Protein AF-A0A352RWQ7-F1 (afdb_monomer_lite)

Foldseek 3Di:
DDDDPPPDPDDDDFDFPDDDDPPDPDTHGPDPDDDDDPDDPDDDDPPPDDPDDFFFAWDWDPFKDKDKDQAKDFQVRKDADPFAFFAFFKWKDDPNWIWTGDLQFIATPVGTQFGADRQRRITHGPGDMGRGMIIMITIHTHTDGDGDDDDDDDDDPVNDDPDDDDDDPPDDAFFGDKDWDDDPNDIWIFTGSRNQKTDTPDCVSDIDGD

Structure (mmCIF, N/CA/C/O backbone):
data_AF-A0A352RWQ7-F1
#
_entry.id   AF-A0A352RWQ7-F1
#
loop_
_atom_site.group_PDB
_atom_site.id
_atom_site.type_symbol
_atom_site.label_atom_id
_atom_site.label_alt_id
_atom_site.label_comp_id
_atom_site.label_asym_id
_atom_site.label_entity_id
_atom_site.label_seq_id
_atom_site.pdbx_PDB_ins_code
_atom_site.Cartn_x
_atom_site.Cartn_y
_atom_site.Cartn_z
_atom_site.occupancy
_atom_site.B_iso_or_equiv
_atom_site.auth_seq_id
_atom_site.auth_comp_id
_atom_site.auth_asym_id
_atom_site.auth_atom_id
_atom_site.pdbx_PDB_model_num
ATOM 1 N N . ASP A 1 1 ? -21.408 -32.828 24.862 1.00 42.81 1 ASP A N 1
ATOM 2 C CA . ASP A 1 1 ? -22.701 -32.981 24.186 1.00 42.81 1 ASP A CA 1
ATOM 3 C C . ASP A 1 1 ? -23.753 -32.313 25.052 1.00 42.81 1 ASP A C 1
ATOM 5 O O . ASP A 1 1 ? -24.077 -32.818 26.119 1.00 42.81 1 ASP A O 1
ATOM 9 N N . THR A 1 2 ? -24.150 -31.103 24.678 1.00 38.50 2 THR A N 1
ATOM 10 C CA . THR A 1 2 ? -25.241 -30.364 25.320 1.00 38.50 2 THR A CA 1
ATOM 11 C C . THR A 1 2 ? -26.038 -29.753 24.188 1.00 38.50 2 THR A C 1
ATOM 13 O O . THR A 1 2 ? -25.662 -28.726 23.624 1.00 38.50 2 THR A O 1
ATOM 16 N N . VAL A 1 3 ? -27.086 -30.466 23.797 1.00 45.91 3 VAL A N 1
ATOM 17 C CA . VAL A 1 3 ? -28.011 -30.052 22.750 1.00 45.91 3 VAL A CA 1
ATOM 18 C C . VAL A 1 3 ? -28.680 -28.750 23.194 1.00 45.91 3 VAL A C 1
ATOM 20 O O . VAL A 1 3 ? -29.274 -28.682 24.271 1.00 45.91 3 VAL A O 1
ATOM 23 N N . VAL A 1 4 ? -28.556 -27.709 22.372 1.00 50.19 4 VAL A N 1
ATOM 24 C CA . VAL A 1 4 ? -29.305 -26.458 22.512 1.00 50.19 4 VAL A CA 1
ATOM 25 C C . VAL A 1 4 ? -30.785 -26.780 22.313 1.00 50.19 4 VAL A C 1
ATOM 27 O O . VAL A 1 4 ? -31.190 -27.192 21.229 1.00 50.19 4 VAL A O 1
ATOM 30 N N . ALA A 1 5 ? -31.595 -26.605 23.355 1.00 43.66 5 ALA A N 1
ATOM 31 C CA . ALA A 1 5 ? -33.048 -26.679 23.252 1.00 43.66 5 ALA A CA 1
ATOM 32 C C . ALA A 1 5 ? -33.615 -25.296 22.893 1.00 43.66 5 ALA A C 1
ATOM 34 O O . ALA A 1 5 ? -34.292 -24.665 23.700 1.00 43.66 5 ALA A O 1
ATOM 35 N N . ASP A 1 6 ? -33.332 -24.815 21.683 1.00 53.94 6 ASP A N 1
ATOM 36 C CA . ASP A 1 6 ? -34.060 -23.684 21.098 1.00 53.94 6 ASP A CA 1
ATOM 37 C C . ASP A 1 6 ? -35.349 -24.211 20.446 1.00 53.94 6 ASP A C 1
ATOM 39 O O . ASP A 1 6 ? -35.408 -24.410 19.237 1.00 53.94 6 ASP A O 1
ATOM 43 N N . ALA A 1 7 ? -36.333 -24.583 21.278 1.00 47.34 7 ALA A N 1
ATOM 44 C CA . ALA A 1 7 ? -37.712 -24.899 20.860 1.00 47.34 7 ALA A CA 1
ATOM 45 C C . ALA A 1 7 ? -38.697 -25.075 22.044 1.00 47.34 7 ALA A C 1
ATOM 47 O O . ALA A 1 7 ? -39.670 -25.826 21.949 1.00 47.34 7 ALA A O 1
ATOM 48 N N . GLY A 1 8 ? -38.470 -24.437 23.196 1.00 54.00 8 GLY A N 1
ATOM 49 C CA . GLY A 1 8 ? -39.414 -24.509 24.315 1.00 54.00 8 GLY A CA 1
ATOM 50 C C . GLY A 1 8 ? -40.550 -23.501 24.153 1.00 54.00 8 GLY A C 1
ATOM 51 O O . GLY A 1 8 ? -40.322 -22.302 24.266 1.00 54.00 8 GLY A O 1
ATOM 52 N N . THR A 1 9 ? -41.790 -23.947 23.936 1.00 54.97 9 THR A N 1
ATOM 53 C CA . THR A 1 9 ? -42.949 -23.060 24.147 1.00 54.97 9 THR A CA 1
ATOM 54 C C . THR A 1 9 ? -43.112 -22.868 25.655 1.00 54.97 9 THR A C 1
ATOM 56 O O . THR A 1 9 ? -43.544 -23.783 26.355 1.00 54.97 9 THR A O 1
ATOM 59 N N . TYR A 1 10 ? -42.716 -21.708 26.179 1.00 56.09 10 TYR A N 1
ATOM 60 C CA . TYR A 1 10 ? -42.825 -21.410 27.607 1.00 56.09 10 TYR A CA 1
ATOM 61 C C . TYR A 1 10 ? -44.271 -21.054 27.955 1.00 56.09 10 TYR A C 1
ATOM 63 O O . TYR A 1 10 ? -44.774 -19.998 27.575 1.00 56.09 10 TYR A O 1
ATOM 71 N N . VAL A 1 11 ? -44.940 -21.940 28.690 1.00 63.19 11 VAL A N 1
ATOM 72 C CA . VAL A 1 11 ? -46.259 -21.677 29.272 1.00 63.19 11 VAL A CA 1
ATOM 73 C C . VAL A 1 11 ? -46.095 -21.327 30.749 1.00 63.19 11 VAL A C 1
ATOM 75 O O . VAL A 1 11 ? -45.402 -22.021 31.490 1.00 63.19 11 VAL A O 1
ATOM 78 N N . GLY A 1 12 ? -46.704 -20.223 31.176 1.00 67.81 12 GLY A N 1
ATOM 79 C CA . GLY A 1 12 ? -46.719 -19.777 32.567 1.00 67.81 12 GLY A CA 1
ATOM 80 C C . GLY A 1 12 ? -48.146 -19.707 33.093 1.00 67.81 12 GLY A C 1
ATOM 81 O O . GLY A 1 12 ? -49.072 -19.402 32.344 1.00 67.81 12 GLY A O 1
ATOM 82 N N . VAL A 1 13 ? -48.327 -19.974 34.385 1.00 76.44 13 VAL A N 1
ATOM 83 C CA . VAL A 1 13 ? -49.598 -19.753 35.084 1.00 76.44 13 VAL A CA 1
ATOM 84 C C . VAL A 1 13 ? -49.485 -18.497 35.939 1.00 76.44 13 VAL A C 1
ATOM 86 O O . VAL A 1 13 ? -48.495 -18.303 36.640 1.00 76.44 13 VAL A O 1
ATOM 89 N N . VAL A 1 14 ? -50.496 -17.634 35.878 1.00 75.19 14 VAL A N 1
ATOM 90 C CA . VAL A 1 14 ? -50.576 -16.412 36.687 1.00 75.19 14 VAL A CA 1
ATOM 91 C C . VAL A 1 14 ? -51.918 -16.414 37.418 1.00 75.19 14 VAL A C 1
ATOM 93 O O . VAL A 1 14 ? -52.943 -16.662 36.779 1.00 75.19 14 VAL A O 1
ATOM 96 N N . PRO A 1 15 ? -51.950 -16.144 38.737 1.00 83.94 15 PRO A N 1
ATOM 97 C CA . PRO A 1 15 ? -53.202 -16.063 39.477 1.00 83.94 15 PRO A CA 1
ATOM 98 C C . PRO A 1 15 ? -54.076 -14.915 38.961 1.00 83.94 15 PRO A C 1
ATOM 100 O O . PRO A 1 15 ? -53.582 -13.871 38.525 1.00 83.94 15 PRO A O 1
ATOM 103 N N . LEU A 1 16 ? -55.393 -15.093 39.028 1.00 84.12 16 LEU A N 1
ATOM 104 C CA . LEU A 1 16 ? -56.340 -14.035 38.695 1.00 84.12 16 LEU A CA 1
ATOM 105 C C . LEU A 1 16 ? -56.421 -13.015 39.834 1.00 84.12 16 LEU A C 1
ATOM 107 O O . LEU A 1 16 ? -56.349 -13.367 41.008 1.00 84.12 16 LEU A O 1
ATOM 111 N N . THR A 1 17 ? -56.604 -11.743 39.482 1.00 82.75 17 THR A N 1
ATOM 112 C CA . THR A 1 17 ? -56.824 -10.668 40.471 1.00 82.75 17 THR A CA 1
ATOM 113 C C . THR A 1 17 ? -58.229 -10.682 41.067 1.00 82.75 17 THR A C 1
ATOM 115 O O . THR A 1 17 ? -58.461 -10.054 42.096 1.00 82.75 17 THR A O 1
ATOM 118 N N . GLN A 1 18 ? -59.166 -11.374 40.415 1.00 82.31 18 GLN A N 1
ATOM 119 C CA . GLN A 1 18 ? -60.558 -11.545 40.827 1.00 82.31 18 GLN A CA 1
ATOM 120 C C . GLN A 1 18 ? -61.031 -12.949 40.427 1.00 82.31 18 GLN A C 1
ATOM 122 O O . GLN A 1 18 ? -60.528 -13.511 39.452 1.00 82.31 18 GLN A O 1
ATOM 127 N N . ALA A 1 19 ? -61.981 -13.518 41.172 1.00 84.25 19 ALA A N 1
ATOM 128 C CA . ALA A 1 19 ? -62.567 -14.816 40.841 1.00 84.25 19 ALA A CA 1
ATOM 129 C C . ALA A 1 19 ? -63.344 -14.732 39.515 1.00 84.25 19 ALA A C 1
ATOM 131 O O . ALA A 1 19 ? -64.141 -13.815 39.336 1.00 84.25 19 ALA A O 1
ATOM 132 N N . ALA A 1 20 ? -63.105 -15.680 38.605 1.00 83.44 20 ALA A N 1
ATOM 133 C CA . ALA A 1 20 ? -63.821 -15.790 37.335 1.00 83.44 20 ALA A CA 1
ATOM 134 C C . ALA A 1 20 ? -64.923 -16.853 37.428 1.00 83.44 20 ALA A C 1
ATOM 136 O O . ALA A 1 20 ? -64.727 -17.898 38.053 1.00 83.44 20 ALA A O 1
ATOM 137 N N . ASN A 1 21 ? -66.060 -16.596 36.784 1.00 86.81 21 ASN A N 1
ATOM 138 C CA . ASN A 1 21 ? -67.214 -17.485 36.733 1.00 86.81 21 ASN A CA 1
ATOM 139 C C . ASN A 1 21 ? -67.429 -18.044 35.320 1.00 86.81 21 ASN A C 1
ATOM 141 O O . ASN A 1 21 ? -66.967 -17.500 34.315 1.00 86.81 21 ASN A O 1
ATOM 145 N N . VAL A 1 22 ? -68.167 -19.152 35.234 1.00 83.00 22 VAL A N 1
ATOM 146 C CA . VAL A 1 22 ? -68.552 -19.749 33.950 1.00 83.00 22 VAL A CA 1
ATOM 147 C C . VAL A 1 22 ? -69.474 -18.777 33.204 1.00 83.00 22 VAL A C 1
ATOM 149 O O . VAL A 1 22 ? -70.572 -18.492 33.672 1.00 83.00 22 VAL A O 1
ATOM 152 N N . GLY A 1 23 ? -69.025 -18.283 32.047 1.00 82.19 23 GLY A N 1
ATOM 153 C CA . GLY A 1 23 ? -69.741 -17.295 31.228 1.00 82.19 23 GLY A CA 1
ATOM 154 C C . GLY A 1 23 ? -69.038 -15.938 31.099 1.00 82.19 23 GLY A C 1
ATOM 155 O O . GLY A 1 23 ? -69.464 -15.121 30.285 1.00 82.19 23 GLY A O 1
ATOM 156 N N . ASP A 1 24 ? -67.951 -15.702 31.840 1.00 80.19 24 ASP A N 1
ATOM 157 C CA . ASP A 1 24 ? -67.175 -14.464 31.732 1.00 80.19 24 ASP A CA 1
ATOM 158 C C . ASP A 1 24 ? -66.372 -14.421 30.418 1.00 80.19 24 ASP A C 1
ATOM 160 O O . ASP A 1 24 ? -65.573 -15.309 30.122 1.00 80.19 24 ASP A O 1
ATOM 164 N N . PHE A 1 25 ? -66.547 -13.353 29.632 1.00 78.25 25 PHE A N 1
ATOM 165 C CA . PHE A 1 25 ? -65.841 -13.157 28.354 1.00 78.25 25 PHE A CA 1
ATOM 166 C C . PHE A 1 25 ? -64.468 -12.479 28.501 1.00 78.25 25 PHE A C 1
ATOM 168 O O . PHE A 1 25 ? -63.734 -12.340 27.524 1.00 78.25 25 PHE A O 1
ATOM 175 N N . THR A 1 26 ? -64.107 -12.050 29.713 1.00 70.94 26 THR A N 1
ATOM 176 C CA . THR A 1 26 ? -62.843 -11.364 30.011 1.00 70.94 26 THR A CA 1
ATOM 177 C C . THR A 1 26 ? -62.348 -11.733 31.406 1.00 70.94 26 THR A C 1
ATOM 179 O O . THR A 1 26 ? -63.115 -11.657 32.361 1.00 70.94 26 THR A O 1
ATOM 182 N N . ILE A 1 27 ? -61.058 -12.055 31.543 1.00 79.44 27 ILE A N 1
ATOM 183 C CA . ILE A 1 27 ? -60.392 -12.353 32.824 1.00 79.44 27 ILE A CA 1
ATOM 184 C C . ILE A 1 27 ? -59.163 -11.454 33.010 1.00 79.44 27 ILE A C 1
ATOM 186 O O . ILE A 1 27 ? -58.532 -11.049 32.034 1.00 79.44 27 ILE A O 1
ATOM 190 N N . LYS A 1 28 ? -58.803 -11.139 34.262 1.00 75.94 28 LYS A N 1
ATOM 191 C CA . LYS A 1 28 ? -57.678 -10.245 34.590 1.00 75.94 28 LYS A CA 1
ATOM 192 C C . LYS A 1 28 ? -56.630 -10.955 35.450 1.00 75.94 28 LYS A C 1
ATOM 194 O O . LYS A 1 28 ? -56.809 -11.101 36.662 1.00 75.94 28 LYS A O 1
ATOM 199 N N . GLY A 1 29 ? -55.533 -11.375 34.821 1.00 79.38 29 GLY A N 1
ATOM 200 C CA . GLY A 1 29 ? -54.354 -11.922 35.503 1.00 79.38 29 GLY A CA 1
ATOM 201 C C . GLY A 1 29 ? -53.618 -10.875 36.350 1.00 79.38 29 GLY A C 1
ATOM 202 O O . GLY A 1 29 ? -53.697 -9.680 36.071 1.00 79.38 29 GLY A O 1
ATOM 203 N N . ALA A 1 30 ? -52.913 -11.322 37.391 1.00 78.88 30 ALA A N 1
ATOM 204 C CA . ALA A 1 30 ? -52.162 -10.463 38.314 1.00 78.88 30 ALA A CA 1
ATOM 205 C C . ALA A 1 30 ? -50.983 -9.718 37.673 1.00 78.88 30 ALA A C 1
ATOM 207 O O . ALA A 1 30 ? -50.664 -8.610 38.095 1.00 78.88 30 ALA A O 1
ATOM 208 N N . SER A 1 31 ? -50.350 -10.296 36.653 1.00 75.69 31 SER A N 1
ATOM 209 C CA . SER A 1 31 ? -49.246 -9.685 35.909 1.00 75.69 31 SER A CA 1
ATOM 210 C C . SER A 1 31 ? -49.050 -10.401 34.571 1.00 75.69 31 SER A C 1
ATOM 212 O O . SER A 1 31 ? -49.306 -11.597 34.469 1.00 75.69 31 SER A O 1
ATOM 214 N N . ILE A 1 32 ? -48.565 -9.690 33.553 1.00 68.94 32 ILE A N 1
ATOM 215 C CA . ILE A 1 32 ? -48.085 -10.298 32.296 1.00 68.94 32 ILE A CA 1
ATOM 216 C C . ILE A 1 32 ? -46.572 -10.558 32.316 1.00 68.94 32 ILE A C 1
ATOM 218 O O . ILE A 1 32 ? -46.026 -11.147 31.388 1.00 68.94 32 ILE A O 1
ATOM 222 N N . TYR A 1 33 ? -45.887 -10.100 33.365 1.00 61.56 33 TYR A N 1
ATOM 223 C CA . TYR A 1 33 ? -44.447 -10.227 33.519 1.00 61.56 33 TYR A CA 1
ATOM 224 C C . TYR A 1 33 ? -44.128 -11.459 34.358 1.00 61.56 33 TYR A C 1
ATOM 226 O O . TYR A 1 33 ? -44.520 -11.545 35.522 1.00 61.56 33 TYR A O 1
ATOM 234 N N . THR A 1 34 ? -43.392 -12.390 33.762 1.00 66.50 34 THR A N 1
ATOM 235 C CA . THR A 1 34 ? -42.712 -13.481 34.460 1.00 66.50 34 THR A CA 1
ATOM 236 C C . THR A 1 34 ? -41.210 -13.233 34.394 1.00 66.50 34 THR A C 1
ATOM 238 O O . THR A 1 34 ? -40.718 -12.639 33.431 1.00 66.50 34 THR A O 1
ATOM 241 N N . GLN A 1 35 ? -40.470 -13.653 35.418 1.00 57.53 35 GLN A N 1
ATOM 242 C CA . GLN A 1 35 ? -39.016 -13.575 35.387 1.00 57.53 35 GLN A CA 1
ATOM 243 C C . GLN A 1 35 ? -38.502 -14.605 34.376 1.00 57.53 35 GLN A C 1
ATOM 245 O O . GLN A 1 35 ? -38.449 -15.800 34.658 1.00 57.53 35 GLN A O 1
ATOM 250 N N . LEU A 1 36 ? -38.125 -14.143 33.185 1.00 59.84 36 LEU A N 1
ATOM 251 C CA . LEU A 1 36 ? -37.285 -14.925 32.288 1.00 59.84 36 LEU A CA 1
ATOM 252 C C . LEU A 1 36 ? -35.902 -14.992 32.927 1.00 59.84 36 LEU A C 1
ATOM 254 O O . LEU A 1 36 ? -35.217 -13.977 33.061 1.00 59.84 36 LEU A O 1
ATOM 258 N N . VAL A 1 37 ? -35.518 -16.185 33.377 1.00 57.97 37 VAL A N 1
ATOM 259 C CA . VAL A 1 37 ? -34.143 -16.433 33.804 1.00 57.97 37 VAL A CA 1
ATOM 260 C C . VAL A 1 37 ? -33.274 -16.199 32.567 1.00 57.97 37 VAL A C 1
ATOM 262 O O . VAL A 1 37 ? -33.572 -16.800 31.531 1.00 57.97 37 VAL A O 1
ATOM 265 N N . PRO A 1 38 ? -32.264 -15.313 32.614 1.00 55.22 38 PRO A N 1
ATOM 266 C CA . PRO A 1 38 ? -31.404 -15.076 31.466 1.00 55.22 38 PRO A CA 1
ATO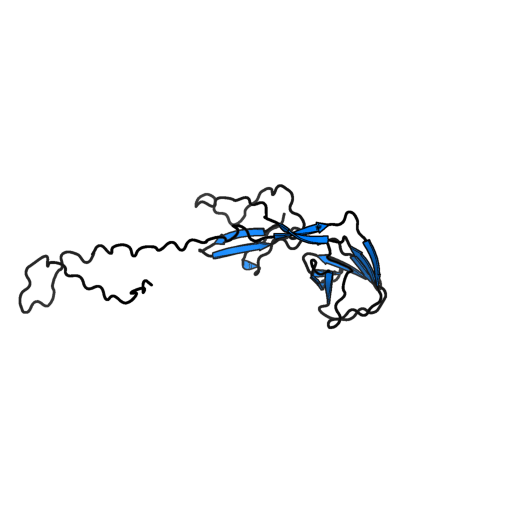M 267 C C . PRO A 1 38 ? -30.887 -16.415 30.945 1.00 55.22 38 PRO A C 1
ATOM 269 O O . PRO A 1 38 ? -30.340 -17.206 31.717 1.00 55.22 38 PRO A O 1
ATOM 272 N N . SER A 1 39 ? -31.085 -16.692 29.653 1.00 60.59 39 SER A N 1
ATOM 273 C CA . SER A 1 39 ? -30.399 -17.812 29.017 1.00 60.59 39 SER A CA 1
ATOM 274 C C . SER A 1 39 ? -28.909 -17.613 29.259 1.00 60.59 39 SER A C 1
ATOM 276 O O . SER A 1 39 ? -28.397 -16.513 29.027 1.00 60.59 39 SER A O 1
ATOM 278 N N . ALA A 1 40 ? -28.234 -18.646 29.758 1.00 58.72 40 ALA A N 1
ATOM 279 C CA . ALA A 1 40 ? -26.809 -18.586 30.029 1.00 58.72 40 ALA A CA 1
ATOM 280 C C . ALA A 1 40 ? -26.080 -18.082 28.775 1.00 58.72 40 ALA A C 1
ATOM 282 O O . ALA A 1 40 ? -26.127 -18.721 27.724 1.00 58.72 40 ALA A O 1
ATOM 283 N N . GLN A 1 41 ? -25.440 -16.916 28.871 1.00 52.97 41 GLN A N 1
ATOM 284 C CA . GLN A 1 41 ? -24.499 -16.488 27.848 1.00 52.97 41 GLN A CA 1
ATOM 285 C C . GLN A 1 41 ? -23.295 -17.420 27.966 1.00 52.97 41 GLN A C 1
ATOM 287 O O . GLN A 1 41 ? -22.559 -17.375 28.948 1.00 52.97 41 GLN A O 1
ATOM 292 N N . THR A 1 42 ? -23.151 -18.345 27.020 1.00 64.19 42 THR A N 1
ATOM 293 C CA . THR A 1 42 ? -21.969 -19.201 26.951 1.00 64.19 42 THR A CA 1
ATOM 294 C C . THR A 1 42 ? -20.858 -18.411 26.278 1.00 64.19 42 THR A C 1
ATOM 296 O O . THR A 1 42 ? -20.883 -18.186 25.068 1.00 64.19 42 THR A O 1
ATOM 299 N N . GLU A 1 43 ? -19.884 -17.971 27.070 1.00 67.88 43 GLU A N 1
ATOM 300 C CA . GLU A 1 43 ? -18.636 -17.439 26.538 1.00 67.88 43 GLU A CA 1
ATOM 301 C C . GLU A 1 43 ? -17.961 -18.525 25.697 1.00 67.88 43 GLU A C 1
ATOM 303 O O . GLU A 1 43 ? -17.742 -19.646 26.156 1.00 67.88 43 GLU A O 1
ATOM 308 N N . THR A 1 44 ? -17.647 -18.208 24.443 1.00 73.69 44 THR A N 1
ATOM 309 C CA . THR A 1 44 ? -16.798 -19.070 23.620 1.00 73.69 44 THR A CA 1
ATOM 310 C C . THR A 1 44 ? -15.368 -18.560 23.763 1.00 73.69 44 THR A C 1
ATOM 312 O O . THR A 1 44 ? -15.060 -17.499 23.215 1.00 73.69 44 THR A O 1
ATOM 315 N N . PRO A 1 45 ? -14.487 -19.248 24.512 1.00 64.44 45 PRO A N 1
ATOM 316 C CA . PRO A 1 45 ? -13.117 -18.794 24.674 1.00 64.44 45 PRO A CA 1
ATOM 317 C C . PRO A 1 45 ? -12.387 -18.871 23.333 1.00 64.44 45 PRO A C 1
ATOM 319 O O . PRO A 1 45 ? -12.333 -19.921 22.690 1.00 64.44 45 PRO A O 1
ATOM 322 N N . ILE A 1 46 ? -11.767 -17.766 22.932 1.00 73.06 46 ILE A N 1
ATOM 323 C CA . ILE A 1 46 ? -10.845 -17.753 21.800 1.00 73.06 46 ILE A CA 1
ATOM 324 C C . ILE A 1 46 ? -9.484 -18.219 22.326 1.00 73.06 46 ILE A C 1
ATOM 326 O O . ILE A 1 46 ? -8.727 -17.446 22.908 1.00 73.06 46 ILE A O 1
ATOM 330 N N . SER A 1 47 ? -9.184 -19.508 22.170 1.00 68.25 47 SER A N 1
ATOM 331 C CA . SER A 1 47 ? -7.899 -20.080 22.588 1.00 68.25 47 SER A CA 1
ATOM 332 C C . SER A 1 47 ? -6.860 -19.968 21.467 1.00 68.25 47 SER A C 1
ATOM 334 O O . SER A 1 47 ? -7.149 -20.310 20.325 1.00 68.25 47 SER A O 1
ATOM 336 N N . PHE A 1 48 ? -5.644 -19.521 21.800 1.00 63.31 48 PHE A N 1
ATOM 337 C CA . PHE A 1 48 ? -4.465 -19.488 20.912 1.00 63.31 48 PHE A CA 1
ATOM 338 C C . PHE A 1 48 ? -4.565 -18.640 19.632 1.00 63.31 48 PHE A C 1
ATOM 340 O O . PHE A 1 48 ? -3.714 -18.769 18.752 1.00 63.31 48 PHE A O 1
ATOM 347 N N . VAL A 1 49 ? -5.534 -17.730 19.524 1.00 65.31 49 VAL A N 1
ATOM 348 C CA . VAL A 1 49 ? -5.516 -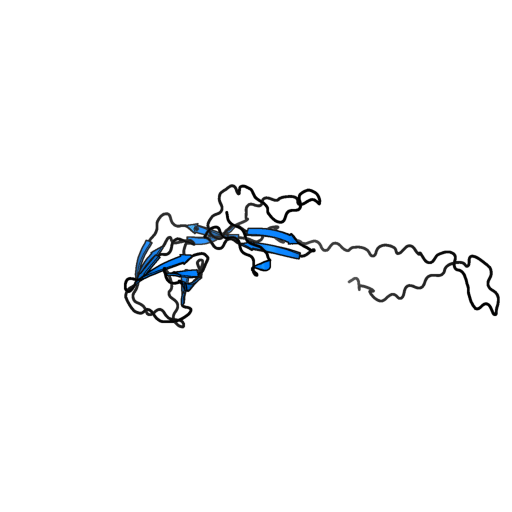16.741 18.438 1.00 65.31 49 VAL A CA 1
ATOM 349 C C . VAL A 1 49 ? -4.548 -15.617 18.821 1.00 65.31 49 VAL A C 1
ATOM 351 O O . VAL A 1 49 ? -4.699 -15.040 19.902 1.00 65.31 49 VAL A O 1
ATOM 354 N N . PRO A 1 50 ? -3.547 -15.295 17.979 1.00 65.12 50 PRO A N 1
ATOM 355 C CA . PRO A 1 50 ? -2.712 -14.123 18.196 1.00 65.12 50 PRO A CA 1
ATOM 356 C C . PRO A 1 50 ? -3.613 -12.884 18.299 1.00 65.12 50 PRO A C 1
ATOM 358 O O . PRO A 1 50 ? -4.475 -12.706 17.439 1.00 65.12 50 PRO A O 1
ATOM 361 N N . PRO A 1 51 ? -3.430 -11.998 19.294 1.00 65.38 51 PRO A N 1
ATOM 362 C CA . PRO A 1 51 ? -4.288 -10.823 19.476 1.00 65.38 51 PRO A CA 1
ATOM 363 C C . PRO A 1 51 ? -4.054 -9.739 18.405 1.00 65.38 51 PRO A C 1
ATOM 365 O O . PRO A 1 51 ? -4.444 -8.590 18.579 1.00 65.38 51 PRO A O 1
ATOM 368 N N . TYR A 1 52 ? -3.379 -10.086 17.310 1.00 64.25 52 TYR A N 1
ATOM 369 C CA . TYR A 1 52 ? -3.000 -9.197 16.231 1.00 64.25 52 TYR A CA 1
ATOM 370 C C . TYR A 1 52 ? -3.110 -9.916 14.887 1.00 64.25 52 TYR A C 1
ATOM 372 O O . TYR A 1 52 ? -2.774 -11.094 14.757 1.00 64.25 52 TYR A O 1
ATOM 380 N N . ALA A 1 53 ? -3.515 -9.178 13.856 1.00 62.84 53 ALA A N 1
ATOM 381 C CA . ALA A 1 53 ? -3.230 -9.574 12.487 1.00 62.84 53 ALA A CA 1
ATOM 382 C C . ALA A 1 53 ? -1.747 -9.278 12.218 1.00 62.84 53 ALA A C 1
ATOM 384 O O . ALA A 1 53 ? -1.293 -8.155 12.443 1.00 62.84 53 ALA A O 1
ATOM 385 N N . ALA A 1 54 ? -0.970 -10.274 11.789 1.00 58.19 54 ALA A N 1
ATOM 386 C CA . ALA A 1 54 ? 0.411 -10.029 11.388 1.00 58.19 54 ALA A CA 1
ATOM 387 C C . ALA A 1 54 ? 0.422 -9.065 10.193 1.00 58.19 54 ALA A C 1
ATOM 389 O O . ALA A 1 54 ? -0.187 -9.349 9.161 1.00 58.19 54 ALA A O 1
ATOM 390 N N . ALA A 1 55 ? 1.110 -7.933 10.332 1.00 65.75 55 ALA A N 1
ATOM 391 C CA . ALA A 1 55 ? 1.321 -7.006 9.230 1.00 65.75 55 ALA A CA 1
ATOM 392 C C . ALA A 1 55 ? 2.556 -7.452 8.435 1.00 65.75 55 ALA A C 1
ATOM 394 O O . ALA A 1 55 ? 3.578 -7.825 9.022 1.00 65.75 55 ALA A O 1
ATOM 395 N N . GLY A 1 56 ? 2.459 -7.440 7.104 1.00 73.12 56 GLY A N 1
ATOM 396 C CA . GLY A 1 56 ? 3.623 -7.614 6.238 1.00 73.12 56 GLY A CA 1
ATOM 397 C C . GLY A 1 56 ? 4.523 -6.391 6.366 1.00 73.12 56 GLY A C 1
ATOM 398 O O . GLY A 1 56 ? 4.138 -5.301 5.954 1.00 73.12 56 GLY A O 1
ATOM 399 N N . LEU A 1 57 ? 5.688 -6.557 6.989 1.00 83.44 57 LEU A N 1
ATOM 400 C CA . LEU A 1 57 ? 6.688 -5.505 7.116 1.00 83.44 57 LEU A CA 1
ATOM 401 C C . LEU A 1 57 ? 7.714 -5.649 5.982 1.00 83.44 57 LEU A C 1
ATOM 403 O O . LEU A 1 57 ? 8.458 -6.640 5.983 1.00 83.44 57 LEU A O 1
ATOM 407 N N . PRO A 1 58 ? 7.826 -4.677 5.055 1.00 87.94 58 PRO A N 1
ATOM 408 C CA . PRO A 1 58 ? 8.932 -4.646 4.114 1.00 87.94 58 PRO A CA 1
ATOM 409 C C . PRO A 1 58 ? 10.222 -4.294 4.857 1.00 87.94 58 PRO A C 1
ATOM 411 O O . PRO A 1 58 ? 10.387 -3.187 5.370 1.00 87.94 58 PRO A O 1
ATOM 414 N N . VAL A 1 59 ? 11.170 -5.226 4.880 1.00 92.12 59 VAL A N 1
ATOM 415 C CA . VAL A 1 59 ? 12.545 -4.972 5.316 1.00 92.12 59 VAL A CA 1
ATOM 416 C C . VAL A 1 59 ? 13.370 -4.592 4.086 1.00 92.12 59 VAL A C 1
ATOM 418 O O . VAL A 1 59 ? 13.651 -5.475 3.268 1.00 92.12 59 VAL A O 1
ATOM 421 N N . PRO A 1 60 ? 13.729 -3.306 3.913 1.00 93.94 60 PRO A N 1
ATOM 422 C CA . PRO A 1 60 ? 14.457 -2.853 2.738 1.00 93.94 60 PRO A CA 1
ATOM 423 C C . PRO A 1 60 ? 15.933 -3.252 2.782 1.00 93.94 60 PRO A C 1
ATOM 425 O O . PRO A 1 60 ? 16.552 -3.336 3.844 1.00 93.94 60 PRO A O 1
ATOM 428 N N . GLY A 1 61 ? 16.513 -3.425 1.599 1.00 93.25 61 GLY A N 1
ATOM 429 C CA . GLY A 1 61 ? 17.954 -3.420 1.398 1.00 93.25 61 GLY A CA 1
ATOM 430 C C . GLY A 1 61 ? 18.555 -2.036 1.654 1.00 93.25 61 GLY A C 1
ATOM 431 O O . GLY A 1 61 ? 17.867 -1.018 1.621 1.00 93.25 61 GLY A O 1
ATOM 432 N N . ALA A 1 62 ? 19.866 -1.999 1.892 1.00 93.94 62 ALA A N 1
ATOM 433 C CA . ALA A 1 62 ? 20.572 -0.769 2.256 1.00 93.94 62 ALA A CA 1
ATOM 434 C C . ALA A 1 62 ? 20.622 0.286 1.133 1.00 93.94 62 ALA A C 1
ATOM 436 O O . ALA A 1 62 ? 20.797 1.468 1.418 1.00 93.94 62 ALA A O 1
ATOM 437 N N . ALA A 1 63 ? 20.500 -0.130 -0.130 1.00 95.44 63 ALA A N 1
ATOM 438 C CA . ALA A 1 63 ? 20.556 0.757 -1.285 1.00 95.44 63 ALA A CA 1
ATOM 439 C C . ALA A 1 63 ? 19.678 0.237 -2.438 1.00 95.44 63 ALA A C 1
ATOM 441 O O . ALA A 1 63 ? 19.458 -0.978 -2.534 1.00 95.44 63 ALA A O 1
ATOM 442 N N . PRO A 1 64 ? 19.217 1.128 -3.336 1.00 97.50 64 PRO A N 1
ATOM 443 C CA . PRO A 1 64 ? 18.590 0.727 -4.587 1.00 97.50 64 PRO A CA 1
ATOM 444 C C . PRO A 1 64 ? 19.548 -0.066 -5.481 1.00 97.50 64 PRO A C 1
ATOM 446 O O . PRO A 1 64 ? 20.759 0.157 -5.479 1.00 97.50 64 PRO A O 1
ATOM 449 N N . VAL A 1 65 ? 18.986 -0.957 -6.292 1.00 97.75 65 VAL A N 1
ATOM 450 C CA . VAL A 1 65 ? 19.691 -1.676 -7.356 1.00 97.75 65 VAL A CA 1
ATOM 451 C C . VAL A 1 65 ? 19.195 -1.203 -8.715 1.00 97.75 65 VAL A C 1
ATOM 453 O O . VAL A 1 65 ? 18.010 -0.903 -8.869 1.00 97.75 65 VAL A O 1
ATOM 456 N N . SER A 1 66 ? 20.088 -1.190 -9.706 1.00 97.94 66 SER A N 1
ATOM 457 C CA . SER A 1 66 ? 19.759 -0.823 -11.085 1.00 97.94 66 SER A CA 1
ATOM 458 C C . SER A 1 66 ? 20.207 -1.902 -12.063 1.00 97.94 66 SER A C 1
ATOM 460 O O . SER A 1 66 ? 21.310 -2.435 -11.948 1.00 97.94 66 SER A O 1
ATOM 462 N N . TYR A 1 67 ? 19.360 -2.223 -13.037 1.00 97.75 67 TYR A N 1
ATOM 463 C CA . TYR A 1 67 ? 19.670 -3.178 -14.101 1.00 97.75 67 TYR A CA 1
ATOM 464 C C . TYR A 1 67 ? 18.824 -2.903 -15.346 1.00 97.75 67 TYR A C 1
ATOM 466 O O . TYR A 1 67 ? 17.908 -2.084 -15.334 1.00 97.75 67 TYR A O 1
ATOM 474 N N . THR A 1 68 ? 19.150 -3.576 -16.446 1.00 97.81 68 THR A N 1
ATOM 475 C CA . THR A 1 68 ? 18.393 -3.486 -17.698 1.00 97.81 68 THR A CA 1
ATOM 476 C C . THR A 1 68 ? 17.748 -4.827 -18.023 1.00 97.81 68 THR A C 1
ATOM 478 O O . THR A 1 68 ? 18.381 -5.870 -17.861 1.00 97.81 68 THR A O 1
ATOM 481 N N . ALA A 1 69 ? 16.508 -4.803 -18.510 1.00 96.44 69 ALA A N 1
ATOM 482 C CA . ALA A 1 69 ? 15.797 -5.984 -18.992 1.00 96.44 69 ALA A CA 1
ATOM 483 C C . ALA A 1 69 ? 15.061 -5.692 -20.305 1.00 96.44 69 ALA A C 1
ATOM 485 O O . ALA A 1 69 ? 14.468 -4.631 -20.480 1.00 96.44 69 ALA A O 1
ATOM 486 N N . SER A 1 70 ? 15.061 -6.655 -21.224 1.00 95.38 70 SER A N 1
ATOM 487 C CA . SER A 1 70 ? 14.472 -6.518 -22.567 1.00 95.38 70 SER A CA 1
ATOM 488 C C . SER A 1 70 ? 13.449 -7.605 -22.900 1.00 95.38 70 SER A C 1
ATOM 490 O O . SER A 1 70 ? 13.013 -7.714 -24.041 1.00 95.38 70 SER A O 1
ATOM 492 N N . HIS A 1 71 ? 13.034 -8.419 -21.925 1.00 93.56 71 HIS A N 1
ATOM 493 C CA . HIS A 1 71 ? 11.983 -9.401 -22.174 1.00 93.56 71 HIS A CA 1
ATOM 494 C C . HIS A 1 71 ? 10.641 -8.706 -22.463 1.00 93.56 71 HIS A C 1
ATOM 496 O O . HIS A 1 71 ? 10.386 -7.575 -22.020 1.00 93.56 71 HIS A O 1
ATOM 502 N N . ALA A 1 72 ? 9.768 -9.406 -23.189 1.00 95.69 72 ALA A N 1
ATOM 503 C CA . ALA A 1 72 ? 8.410 -8.949 -23.441 1.00 95.69 72 ALA A CA 1
ATOM 504 C C . ALA A 1 72 ? 7.644 -8.795 -22.119 1.00 95.69 72 ALA A C 1
ATOM 506 O O . ALA A 1 72 ? 7.742 -9.642 -21.230 1.00 95.69 72 ALA A O 1
ATOM 507 N N . TRP A 1 73 ? 6.887 -7.711 -21.999 1.00 97.62 73 TRP A N 1
ATOM 508 C CA . TRP A 1 73 ? 5.990 -7.442 -20.880 1.00 97.62 73 TRP A CA 1
ATOM 509 C C . TRP A 1 73 ? 4.639 -7.016 -21.440 1.00 97.62 73 TRP A C 1
ATOM 511 O O . TRP A 1 73 ? 4.563 -6.035 -22.171 1.00 97.62 73 TRP A O 1
ATOM 521 N N . ASN A 1 74 ? 3.587 -7.778 -21.164 1.00 97.19 74 ASN A N 1
ATOM 522 C CA . ASN A 1 74 ? 2.234 -7.540 -21.668 1.00 97.19 74 ASN A CA 1
ATOM 523 C C . ASN A 1 74 ? 1.203 -8.084 -20.663 1.00 97.19 74 ASN A C 1
ATOM 525 O O . ASN A 1 74 ? 1.558 -8.507 -19.565 1.00 97.19 74 ASN A O 1
ATOM 529 N N . THR A 1 75 ? -0.080 -8.081 -21.017 1.00 97.00 75 THR A N 1
ATOM 530 C CA . THR A 1 75 ? -1.153 -8.551 -20.122 1.00 97.00 75 THR A CA 1
ATOM 531 C C . THR A 1 75 ? -1.096 -10.053 -19.811 1.00 97.00 75 THR A C 1
ATOM 533 O O . THR A 1 75 ? -1.643 -10.485 -18.800 1.00 97.00 75 THR A O 1
ATOM 536 N N . SER A 1 76 ? -0.430 -10.863 -20.643 1.00 96.44 76 SER A N 1
ATOM 537 C CA . SER A 1 76 ? -0.229 -12.305 -20.424 1.00 96.44 76 SER A CA 1
ATOM 538 C C . SER A 1 76 ? 1.135 -12.636 -19.808 1.00 96.44 76 SER A C 1
ATOM 540 O O . SER A 1 76 ? 1.250 -13.590 -19.043 1.00 96.44 76 SER A O 1
ATOM 542 N N . ILE A 1 77 ? 2.169 -11.853 -20.123 1.00 97.00 77 ILE A N 1
ATOM 543 C CA . ILE A 1 77 ? 3.542 -12.033 -19.638 1.00 97.00 77 ILE A CA 1
ATOM 544 C C . ILE A 1 77 ? 3.856 -10.916 -18.651 1.00 97.00 77 ILE A C 1
ATOM 546 O O . ILE A 1 77 ? 4.140 -9.793 -19.063 1.00 97.00 77 ILE A O 1
ATOM 550 N N . LYS A 1 78 ? 3.827 -11.231 -17.354 1.00 97.44 78 LYS A N 1
ATOM 551 C CA . LYS A 1 78 ? 4.155 -10.294 -16.271 1.00 97.44 78 LYS A CA 1
ATOM 552 C C . LYS A 1 78 ? 5.657 -10.005 -16.226 1.00 97.44 78 LYS A C 1
ATOM 554 O O . LYS A 1 78 ? 6.467 -10.871 -16.557 1.00 97.44 78 LYS A O 1
ATOM 559 N N . PHE A 1 79 ? 6.028 -8.804 -15.791 1.00 97.50 79 PHE A N 1
ATOM 560 C CA . PHE A 1 79 ? 7.426 -8.456 -15.545 1.00 97.50 79 PHE A CA 1
ATOM 561 C C . PHE A 1 79 ? 7.793 -8.844 -14.117 1.00 97.50 79 PHE A C 1
ATOM 563 O O . PHE A 1 79 ? 7.066 -8.509 -13.188 1.00 97.50 79 PHE A O 1
ATOM 570 N N . ASN A 1 80 ? 8.902 -9.561 -13.943 1.00 96.62 80 ASN A N 1
ATOM 571 C CA . ASN A 1 80 ? 9.347 -10.033 -12.635 1.00 96.62 80 ASN A CA 1
ATOM 572 C C . ASN A 1 80 ? 10.649 -9.329 -12.265 1.00 96.62 80 ASN A C 1
ATOM 574 O O . ASN A 1 80 ? 11.632 -9.396 -13.005 1.00 96.62 80 ASN A O 1
ATOM 578 N N . LEU A 1 81 ? 10.650 -8.663 -11.118 1.00 97.19 81 LEU A N 1
ATOM 579 C CA . LEU A 1 81 ? 11.865 -8.184 -10.481 1.00 97.19 81 LEU A CA 1
ATOM 580 C C . LEU A 1 81 ? 12.646 -9.389 -9.921 1.00 97.19 81 LEU A C 1
ATOM 582 O O . LEU A 1 81 ? 12.040 -10.398 -9.560 1.00 97.19 81 LEU A O 1
ATOM 586 N N . PRO A 1 82 ? 13.980 -9.290 -9.785 1.00 95.00 82 PRO A N 1
ATOM 587 C CA . PRO A 1 82 ? 14.794 -10.327 -9.146 1.00 95.00 82 PRO A CA 1
ATOM 588 C C . PRO A 1 82 ? 14.404 -10.673 -7.696 1.00 95.00 82 PRO A C 1
ATOM 590 O O . PRO A 1 82 ? 14.857 -11.688 -7.174 1.00 95.00 82 PRO A O 1
ATOM 593 N N . GLY A 1 83 ? 13.593 -9.842 -7.039 1.00 93.75 83 GLY A N 1
ATOM 594 C CA . GLY A 1 83 ? 13.042 -10.085 -5.712 1.00 93.75 83 GLY A CA 1
ATOM 595 C C . GLY A 1 83 ? 11.947 -9.078 -5.366 1.00 93.75 83 GLY A C 1
ATOM 596 O O . GLY A 1 83 ? 11.548 -8.266 -6.204 1.00 93.75 83 GLY A O 1
ATOM 597 N N . GLY A 1 84 ? 11.477 -9.126 -4.119 1.00 95.25 84 GLY A N 1
ATOM 598 C CA . GLY A 1 84 ? 10.487 -8.178 -3.616 1.00 95.25 84 GLY A CA 1
ATOM 599 C C . GLY A 1 84 ? 10.981 -6.731 -3.671 1.00 95.25 84 GLY A C 1
ATOM 600 O O . GLY A 1 84 ? 12.182 -6.460 -3.671 1.00 95.25 84 GLY A O 1
ATOM 601 N N . CYS A 1 85 ? 10.045 -5.792 -3.722 1.00 95.75 85 CYS A N 1
ATOM 602 C CA . CYS A 1 85 ? 10.291 -4.367 -3.909 1.00 95.75 85 CYS A CA 1
ATOM 603 C C . CYS A 1 85 ? 9.751 -3.573 -2.721 1.00 95.75 85 CYS A C 1
ATOM 605 O O . CYS A 1 85 ? 8.624 -3.802 -2.285 1.00 95.75 85 CYS A O 1
ATOM 607 N N . LEU A 1 86 ? 10.529 -2.615 -2.213 1.00 95.62 86 LEU A N 1
ATOM 608 C CA . LEU A 1 86 ? 10.032 -1.647 -1.239 1.00 95.62 86 LEU A CA 1
ATOM 609 C C . LEU A 1 86 ? 8.954 -0.774 -1.912 1.00 95.62 86 LEU A C 1
ATOM 611 O O . LEU A 1 86 ? 9.243 -0.218 -2.980 1.00 95.62 86 LEU A O 1
ATOM 615 N N . PRO A 1 87 ? 7.751 -0.622 -1.322 1.00 95.00 87 PRO A N 1
ATOM 616 C CA . PRO A 1 87 ? 6.745 0.295 -1.846 1.00 95.00 87 PRO A CA 1
ATOM 617 C C . PRO A 1 87 ? 7.275 1.728 -1.976 1.00 95.00 87 PRO A C 1
ATOM 619 O O . PRO A 1 87 ? 7.964 2.227 -1.088 1.00 95.00 87 PRO A O 1
ATOM 622 N N . GLY A 1 88 ? 6.972 2.364 -3.103 1.00 95.44 88 GLY A N 1
ATOM 623 C CA . GLY A 1 88 ? 7.385 3.711 -3.495 1.00 95.44 88 GLY A CA 1
ATOM 624 C C . GLY A 1 88 ? 8.805 3.829 -4.061 1.00 95.44 88 GLY A C 1
ATOM 625 O O . GLY A 1 88 ? 9.264 4.948 -4.284 1.00 95.44 88 GLY A O 1
ATOM 626 N N . SER A 1 89 ? 9.540 2.725 -4.248 1.00 97.06 89 SER A N 1
ATOM 627 C CA . SER A 1 89 ? 10.956 2.768 -4.658 1.00 97.06 89 SER A CA 1
ATOM 628 C C . SER A 1 89 ? 11.229 2.446 -6.130 1.00 97.06 89 SER A C 1
ATOM 630 O O . SER A 1 89 ? 12.351 2.661 -6.592 1.00 97.06 89 SER A O 1
ATOM 632 N N . LEU A 1 90 ? 10.254 1.907 -6.865 1.00 98.31 90 LEU A N 1
ATOM 633 C CA . LEU A 1 90 ? 10.420 1.450 -8.240 1.00 98.31 90 LEU A CA 1
ATOM 634 C C . LEU A 1 90 ? 10.375 2.622 -9.225 1.00 98.31 90 LEU A C 1
ATOM 636 O O . LEU A 1 90 ? 9.449 3.431 -9.242 1.00 98.31 90 LEU A O 1
ATOM 640 N N . SER A 1 91 ? 11.334 2.622 -10.144 1.00 98.31 91 SER A N 1
ATOM 641 C CA . SER A 1 91 ? 11.340 3.444 -11.347 1.00 98.31 91 SER A CA 1
ATOM 642 C C . SER A 1 91 ? 11.814 2.615 -12.539 1.00 98.31 91 SER A C 1
ATOM 644 O O . SER A 1 91 ? 12.842 1.940 -12.474 1.00 98.31 91 SER A O 1
ATOM 646 N N . ILE A 1 92 ? 11.057 2.644 -13.633 1.00 98.38 92 ILE A N 1
ATOM 647 C CA . ILE A 1 92 ? 11.384 1.986 -14.898 1.00 98.38 92 ILE A CA 1
ATOM 648 C C . ILE A 1 92 ? 11.346 3.029 -16.005 1.00 98.38 92 ILE A C 1
ATOM 650 O O . ILE A 1 92 ? 10.314 3.655 -16.230 1.00 98.38 92 ILE A O 1
ATOM 654 N N . VAL A 1 93 ? 12.444 3.174 -16.740 1.00 98.00 93 VAL A N 1
ATOM 655 C CA . VAL A 1 93 ? 12.506 4.023 -17.932 1.00 98.00 93 VAL A CA 1
ATOM 656 C C . VAL A 1 93 ? 12.516 3.146 -19.176 1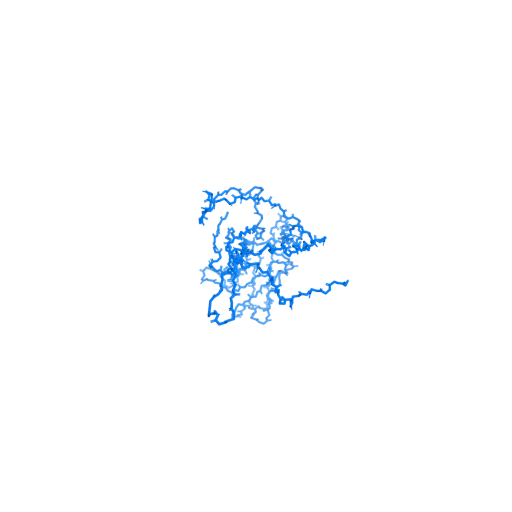.00 98.00 93 VAL A C 1
ATOM 658 O O . VAL A 1 93 ? 13.365 2.264 -19.322 1.00 98.00 93 VAL A O 1
ATOM 661 N N . THR A 1 94 ? 11.574 3.383 -20.085 1.00 96.19 94 THR A N 1
ATOM 662 C CA . THR A 1 94 ? 11.489 2.688 -21.375 1.00 96.19 94 THR A CA 1
ATOM 663 C C . THR A 1 94 ? 10.822 3.584 -22.405 1.00 96.19 94 THR A C 1
ATOM 665 O O . THR A 1 94 ? 9.874 4.291 -22.080 1.00 96.19 94 THR A O 1
ATOM 668 N N . ASP A 1 95 ? 11.352 3.615 -23.628 1.00 93.12 95 ASP A N 1
ATOM 669 C CA . ASP A 1 95 ? 10.810 4.416 -24.738 1.00 93.12 95 ASP A CA 1
ATOM 670 C C . ASP A 1 95 ? 10.548 5.898 -24.384 1.00 93.12 95 ASP A C 1
ATOM 672 O O . ASP A 1 95 ? 9.582 6.510 -24.830 1.00 93.12 95 ASP A O 1
ATOM 676 N N . GLY A 1 96 ? 11.413 6.481 -23.544 1.00 91.06 96 GLY A N 1
ATOM 677 C CA . GLY A 1 96 ? 11.290 7.867 -23.074 1.00 91.06 96 GLY A CA 1
ATOM 678 C C . GLY A 1 96 ? 10.204 8.102 -22.013 1.00 91.06 96 GLY A C 1
ATOM 679 O O . GLY A 1 96 ? 10.010 9.241 -21.596 1.00 91.06 96 GLY A O 1
ATOM 680 N N . VAL A 1 97 ? 9.521 7.052 -21.551 1.00 95.12 97 VAL A N 1
ATOM 681 C CA . VAL A 1 97 ? 8.504 7.095 -20.493 1.00 95.12 97 VAL A CA 1
ATOM 682 C C . VAL A 1 97 ? 9.087 6.575 -19.183 1.00 95.12 97 VAL A C 1
ATOM 684 O O . VAL A 1 97 ? 9.721 5.521 -19.149 1.00 95.12 97 VAL A O 1
ATOM 687 N N . THR A 1 98 ? 8.814 7.293 -18.092 1.00 97.81 98 THR A N 1
ATOM 688 C CA . THR A 1 98 ? 9.089 6.832 -16.728 1.00 97.81 98 THR A CA 1
ATOM 689 C C . THR A 1 98 ? 7.825 6.241 -16.119 1.00 97.81 98 THR A C 1
ATOM 691 O O . THR A 1 98 ? 6.799 6.916 -16.001 1.00 97.81 98 THR A O 1
ATOM 694 N N . ILE A 1 99 ? 7.917 4.979 -15.722 1.00 98.25 99 ILE A N 1
ATOM 695 C CA . ILE A 1 99 ? 6.917 4.249 -14.952 1.00 98.25 99 ILE A CA 1
ATOM 696 C C . ILE A 1 99 ? 7.412 4.197 -13.510 1.00 98.25 99 ILE A C 1
ATOM 698 O O . ILE A 1 99 ? 8.557 3.827 -13.268 1.00 98.25 99 ILE A O 1
ATOM 702 N N . PHE A 1 100 ? 6.562 4.548 -12.559 1.00 98.38 100 PHE A N 1
ATOM 703 C CA . PHE A 1 100 ? 6.855 4.493 -11.130 1.00 98.38 100 PHE A CA 1
ATOM 704 C C . PHE A 1 100 ? 5.727 3.778 -10.398 1.00 98.38 100 PHE A C 1
ATOM 706 O O . PHE A 1 100 ? 4.610 3.676 -10.916 1.00 98.38 100 PHE A O 1
ATOM 713 N N . ASP A 1 101 ? 6.014 3.256 -9.212 1.00 97.81 101 ASP A N 1
ATOM 714 C CA . ASP A 1 101 ? 4.988 2.656 -8.375 1.00 97.81 101 ASP A CA 1
ATOM 715 C C . ASP A 1 101 ? 4.373 3.664 -7.394 1.00 97.81 101 ASP A C 1
ATOM 717 O O . ASP A 1 101 ? 5.015 4.617 -6.960 1.00 97.81 101 ASP A O 1
ATOM 721 N N . ASP A 1 102 ? 3.098 3.467 -7.075 1.00 96.00 102 ASP A N 1
ATOM 722 C CA . ASP A 1 102 ? 2.342 4.311 -6.152 1.00 96.00 102 ASP A CA 1
ATOM 723 C C . ASP A 1 102 ? 1.180 3.500 -5.575 1.00 96.00 102 ASP A C 1
ATOM 725 O O . ASP A 1 102 ? 0.220 3.175 -6.277 1.00 96.00 102 ASP A O 1
ATOM 729 N N . ALA A 1 103 ? 1.279 3.148 -4.297 1.00 92.50 103 ALA A N 1
ATOM 730 C CA . ALA A 1 103 ? 0.255 2.410 -3.565 1.00 92.50 103 ALA A CA 1
ATOM 731 C C . ALA A 1 103 ? -0.249 1.118 -4.249 1.00 92.50 103 ALA A C 1
ATOM 733 O O . ALA A 1 103 ? -1.455 0.904 -4.393 1.00 92.50 103 ALA A O 1
ATOM 734 N N . GLY A 1 104 ? 0.672 0.264 -4.712 1.00 94.00 104 GLY A N 1
ATOM 735 C CA . GLY A 1 104 ? 0.345 -1.001 -5.390 1.00 94.00 104 GLY A CA 1
ATOM 736 C C . GLY A 1 104 ? -0.022 -0.850 -6.869 1.00 94.00 104 GLY A C 1
ATOM 737 O O . GLY A 1 104 ? -0.296 -1.841 -7.551 1.00 94.00 104 GLY A O 1
ATOM 738 N N . LEU A 1 105 ? -0.002 0.376 -7.392 1.00 97.00 105 LEU A N 1
ATOM 739 C CA . LEU A 1 105 ? -0.237 0.678 -8.798 1.00 97.00 105 LEU A CA 1
ATOM 740 C C . LEU A 1 105 ? 1.074 0.989 -9.510 1.00 97.00 105 LEU A C 1
ATOM 742 O O . LEU A 1 105 ? 1.990 1.558 -8.929 1.00 97.00 105 LEU A O 1
ATOM 746 N N . LEU A 1 106 ? 1.125 0.673 -10.799 1.00 98.25 106 LEU A N 1
ATOM 747 C CA . LEU A 1 106 ? 2.141 1.175 -11.718 1.00 98.25 106 LEU A CA 1
ATOM 748 C C . LEU A 1 106 ? 1.557 2.371 -12.455 1.00 98.25 106 LEU A C 1
ATOM 750 O O . LEU A 1 106 ? 0.471 2.265 -13.032 1.00 98.25 106 LEU A O 1
ATOM 754 N N . LYS A 1 107 ? 2.260 3.498 -12.453 1.00 97.75 107 LYS A N 1
ATOM 755 C CA . LYS A 1 107 ? 1.787 4.763 -13.016 1.00 97.75 107 LYS A CA 1
ATOM 756 C C . LYS A 1 107 ? 2.839 5.401 -13.905 1.00 97.75 107 LYS A C 1
ATOM 758 O O . LYS A 1 107 ? 4.033 5.181 -13.756 1.00 97.75 107 LYS A O 1
ATOM 763 N N . THR A 1 108 ? 2.365 6.228 -14.819 1.00 96.94 108 THR A N 1
ATOM 764 C CA . THR A 1 108 ? 3.157 7.228 -15.534 1.00 96.94 108 THR A CA 1
ATOM 765 C C . THR A 1 108 ? 2.589 8.609 -15.210 1.00 96.94 108 THR A C 1
ATOM 767 O O . THR A 1 108 ? 1.565 8.730 -14.532 1.00 96.94 108 THR A O 1
ATOM 770 N N . ALA A 1 109 ? 3.195 9.668 -15.749 1.00 94.06 109 ALA A N 1
ATOM 771 C CA . ALA A 1 109 ? 2.612 11.010 -15.679 1.00 94.06 109 ALA A CA 1
ATOM 772 C C . ALA A 1 109 ? 1.199 11.093 -16.301 1.00 94.06 109 ALA A C 1
ATOM 774 O O . ALA A 1 109 ? 0.434 11.993 -15.966 1.00 94.06 109 ALA A O 1
ATOM 775 N N . SER A 1 110 ? 0.841 10.159 -17.189 1.00 92.75 110 SER A N 1
ATOM 776 C CA . SER A 1 110 ? -0.438 10.145 -17.908 1.00 92.75 110 SER A CA 1
ATOM 777 C C . SER A 1 110 ? -1.516 9.281 -17.246 1.00 92.75 110 SER A C 1
ATOM 779 O O . SER A 1 110 ? -2.661 9.314 -17.691 1.00 92.75 110 SER A O 1
ATOM 781 N N . GLY A 1 111 ? -1.185 8.511 -16.203 1.00 95.00 111 GLY A N 1
ATOM 782 C CA . GLY A 1 111 ? -2.159 7.709 -15.458 1.00 95.00 111 GLY A CA 1
ATOM 783 C C . GLY A 1 111 ? -1.671 6.318 -15.061 1.00 95.00 111 GLY A C 1
ATOM 784 O O . GLY A 1 111 ? -0.486 5.997 -15.138 1.00 95.00 111 GLY A O 1
ATOM 785 N N . THR A 1 112 ? -2.611 5.491 -14.602 1.00 97.25 112 THR A N 1
ATOM 786 C CA . THR A 1 112 ? -2.352 4.115 -14.157 1.00 97.25 112 THR A CA 1
ATOM 787 C C . THR A 1 112 ? -2.168 3.176 -15.342 1.00 97.25 112 THR A C 1
ATOM 789 O O . THR A 1 112 ? -3.016 3.085 -16.225 1.00 97.25 112 THR A O 1
ATOM 792 N N . LEU A 1 113 ? -1.072 2.431 -15.315 1.00 97.19 113 LEU A N 1
ATOM 793 C CA . LEU A 1 113 ? -0.680 1.457 -16.322 1.00 97.19 113 LEU A CA 1
ATOM 794 C C . LEU A 1 113 ? -1.003 0.015 -15.892 1.00 97.19 113 LEU A C 1
ATOM 796 O O . LEU A 1 113 ? -1.292 -0.845 -16.728 1.00 97.19 113 LEU A O 1
ATOM 800 N N . GLY A 1 114 ? -0.950 -0.258 -14.589 1.00 98.00 114 GLY A N 1
ATOM 801 C CA . GLY A 1 114 ? -1.009 -1.617 -14.071 1.00 98.00 114 GLY A CA 1
ATOM 802 C C . GLY A 1 114 ? -0.907 -1.694 -12.554 1.00 98.00 114 GLY A C 1
ATOM 803 O O . GLY A 1 114 ? -1.172 -0.715 -11.856 1.00 98.00 114 GLY A O 1
ATOM 804 N N . THR A 1 115 ? -0.491 -2.853 -12.056 1.00 98.06 115 THR A N 1
ATOM 805 C CA . THR A 1 115 ? -0.329 -3.142 -10.627 1.00 98.06 115 THR A CA 1
ATOM 806 C C . THR A 1 115 ? 1.024 -3.774 -10.329 1.00 98.06 115 THR A C 1
ATOM 808 O O . THR A 1 115 ? 1.655 -4.375 -11.205 1.00 98.06 115 THR A O 1
ATOM 811 N N . ILE A 1 116 ? 1.461 -3.649 -9.078 1.00 97.62 116 ILE A N 1
ATOM 812 C CA . ILE A 1 116 ? 2.659 -4.299 -8.552 1.00 97.62 116 ILE A CA 1
ATOM 813 C C . ILE A 1 116 ? 2.314 -5.130 -7.315 1.00 97.62 116 ILE A C 1
ATOM 815 O O . ILE A 1 116 ? 1.684 -4.655 -6.375 1.00 97.62 116 ILE A O 1
ATOM 819 N N . ASP A 1 117 ? 2.759 -6.382 -7.317 1.00 95.50 117 ASP A N 1
ATOM 820 C CA . ASP A 1 117 ? 2.876 -7.215 -6.126 1.00 95.50 117 ASP A CA 1
ATOM 821 C C . ASP A 1 117 ? 4.280 -7.015 -5.550 1.00 95.50 117 ASP A C 1
ATOM 823 O O . ASP A 1 117 ? 5.262 -7.568 -6.052 1.00 95.50 117 ASP A O 1
ATOM 827 N N . TYR A 1 118 ? 4.376 -6.186 -4.512 1.00 95.00 118 TYR A N 1
ATOM 828 C CA . TYR A 1 118 ? 5.646 -5.842 -3.876 1.00 95.00 118 TYR A CA 1
ATOM 829 C C . TYR A 1 118 ? 6.349 -7.040 -3.247 1.00 95.00 118 TYR A C 1
ATOM 831 O O . TYR A 1 118 ? 7.574 -7.102 -3.280 1.00 95.00 118 TYR A O 1
ATOM 839 N N . ALA A 1 119 ? 5.598 -7.983 -2.674 1.00 92.69 119 ALA A N 1
ATOM 840 C CA . ALA A 1 119 ? 6.175 -9.126 -1.974 1.00 92.69 119 ALA A CA 1
ATOM 841 C C . ALA A 1 119 ? 6.895 -10.056 -2.953 1.00 92.69 119 ALA A C 1
ATOM 843 O O . ALA A 1 119 ? 8.018 -10.486 -2.696 1.00 92.69 119 ALA A O 1
ATOM 844 N N . ASN A 1 120 ? 6.251 -10.319 -4.090 1.00 94.75 120 ASN A N 1
ATOM 845 C CA . ASN A 1 120 ? 6.759 -11.234 -5.106 1.00 94.75 120 ASN A CA 1
ATOM 846 C C . ASN A 1 120 ? 7.561 -10.528 -6.212 1.00 94.75 120 ASN A C 1
ATOM 848 O O . ASN A 1 120 ? 8.163 -11.196 -7.047 1.00 94.75 120 ASN A O 1
ATOM 852 N N . GLY A 1 121 ? 7.566 -9.192 -6.240 1.00 96.31 121 GLY A N 1
ATOM 853 C CA . GLY A 1 121 ? 8.235 -8.410 -7.278 1.00 96.31 121 GLY A CA 1
ATOM 854 C C . GLY A 1 121 ? 7.572 -8.547 -8.651 1.00 96.31 121 GLY A C 1
ATOM 855 O O . GLY A 1 121 ? 8.264 -8.530 -9.666 1.00 96.31 121 GLY A O 1
ATOM 856 N N . ILE A 1 122 ? 6.247 -8.719 -8.709 1.00 98.00 122 ILE A N 1
ATOM 857 C CA . ILE A 1 122 ? 5.523 -9.020 -9.954 1.00 98.00 122 ILE A CA 1
ATOM 858 C C . ILE A 1 122 ? 4.752 -7.794 -10.436 1.00 98.00 122 ILE A C 1
ATOM 860 O O . ILE A 1 122 ? 3.886 -7.273 -9.740 1.00 98.00 122 ILE A O 1
ATOM 864 N N . LEU A 1 123 ? 5.014 -7.373 -11.667 1.00 98.31 123 LEU A N 1
ATOM 865 C CA . LEU A 1 123 ? 4.416 -6.210 -12.308 1.00 98.31 123 LEU A CA 1
ATOM 866 C C . LEU A 1 123 ? 3.464 -6.665 -13.418 1.00 98.31 123 LEU A C 1
ATOM 868 O O . LEU A 1 123 ? 3.861 -7.341 -14.375 1.00 98.31 123 LEU A O 1
ATOM 872 N N . SER A 1 124 ? 2.200 -6.266 -13.319 1.00 98.25 124 SER A N 1
ATOM 873 C CA . SER A 1 124 ? 1.147 -6.637 -14.271 1.00 98.25 124 SER A CA 1
ATOM 874 C C . SER A 1 124 ? 0.640 -5.402 -15.005 1.00 98.25 124 SER A C 1
ATOM 876 O O . SER A 1 124 ? 0.332 -4.401 -14.369 1.00 98.25 124 SER A O 1
ATOM 878 N N . LEU A 1 125 ? 0.537 -5.467 -16.334 1.00 98.00 125 LEU A N 1
ATOM 879 C CA . LEU A 1 125 ? -0.080 -4.408 -17.139 1.00 98.00 125 LEU A CA 1
ATOM 880 C C . LEU A 1 125 ? -1.585 -4.639 -17.250 1.00 98.00 125 LEU A C 1
ATOM 882 O O . LEU A 1 125 ? -2.023 -5.772 -17.444 1.00 98.00 125 LEU A O 1
ATOM 886 N N . ASN A 1 126 ? -2.365 -3.559 -17.212 1.00 97.56 126 ASN A N 1
ATOM 887 C CA . ASN A 1 126 ? -3.803 -3.623 -17.486 1.00 97.56 126 ASN A CA 1
ATOM 888 C C . ASN A 1 126 ? -4.085 -3.762 -18.990 1.00 97.56 126 ASN A C 1
ATOM 890 O O . ASN A 1 126 ? -5.074 -4.367 -19.393 1.00 97.56 126 ASN A O 1
ATOM 894 N N . SER A 1 127 ? -3.224 -3.179 -19.830 1.00 96.00 127 SER A N 1
ATOM 895 C CA . SER A 1 127 ? -3.318 -3.224 -21.291 1.00 96.00 127 SER A CA 1
ATOM 896 C C . SER A 1 127 ? -1.954 -2.953 -21.939 1.00 96.00 127 SER A C 1
ATOM 898 O O . SER A 1 127 ? -1.015 -2.520 -21.270 1.00 96.00 127 SER A O 1
ATOM 900 N N . GLY A 1 128 ? -1.847 -3.193 -23.248 1.00 94.06 128 GLY A N 1
ATOM 901 C CA . GLY A 1 128 ? -0.641 -2.894 -24.023 1.00 94.06 128 GLY A CA 1
ATOM 902 C C . GLY A 1 128 ? 0.489 -3.920 -23.875 1.00 94.06 128 GLY A C 1
ATOM 903 O O . GLY A 1 128 ? 0.315 -5.013 -23.332 1.00 94.06 128 GLY A O 1
ATOM 904 N N 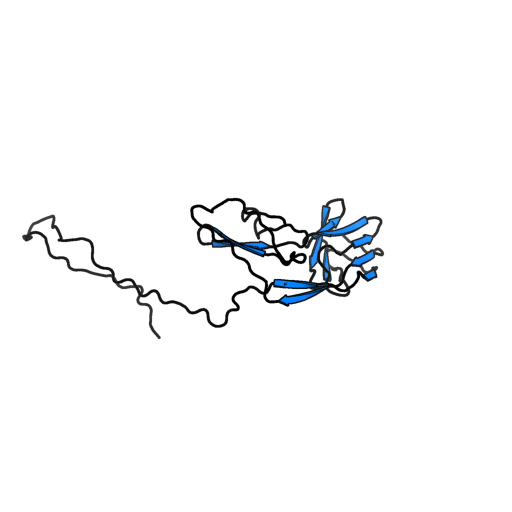. SER A 1 129 ? 1.650 -3.573 -24.437 1.00 95.19 129 SER A N 1
ATOM 905 C CA . SER A 1 129 ? 2.856 -4.405 -24.463 1.00 95.19 129 SER A CA 1
ATOM 906 C C . SER A 1 129 ? 4.114 -3.535 -24.549 1.00 95.19 129 SER A C 1
ATOM 908 O O . SER A 1 129 ? 4.109 -2.512 -25.228 1.00 95.19 129 SER A O 1
ATOM 910 N N . MET A 1 130 ? 5.192 -3.959 -23.891 1.00 94.88 130 MET A N 1
ATOM 911 C CA . MET A 1 130 ? 6.503 -3.307 -23.860 1.00 94.88 130 MET A CA 1
ATOM 912 C C . MET A 1 130 ? 7.602 -4.354 -24.052 1.00 94.88 130 MET A C 1
ATOM 914 O O . MET A 1 130 ? 7.941 -5.100 -23.128 1.00 94.88 130 MET A O 1
ATOM 918 N N . SER A 1 131 ? 8.185 -4.409 -25.249 1.00 93.38 131 SER A N 1
ATOM 919 C CA . SER A 1 131 ? 9.252 -5.373 -25.588 1.00 93.38 131 SER A CA 1
ATOM 920 C C . SER A 1 131 ? 10.639 -4.740 -25.696 1.00 93.38 131 SER A C 1
ATOM 922 O O . SER A 1 131 ? 11.631 -5.454 -25.785 1.00 93.38 131 SER A O 1
ATOM 924 N N . ASN A 1 132 ? 10.723 -3.411 -25.642 1.00 95.12 132 ASN A N 1
ATOM 925 C CA . ASN A 1 132 ? 11.993 -2.703 -25.685 1.00 95.12 132 ASN A CA 1
ATOM 926 C C . ASN A 1 132 ? 12.761 -2.823 -24.365 1.00 95.12 132 ASN A C 1
ATOM 928 O O . ASN A 1 132 ? 12.255 -3.317 -23.345 1.00 95.12 132 ASN A O 1
ATOM 932 N N . SER A 1 133 ? 14.011 -2.363 -24.423 1.00 96.56 133 SER A N 1
ATOM 933 C CA . SER A 1 133 ? 14.882 -2.242 -23.263 1.00 96.56 133 SER A CA 1
ATOM 934 C C . SER A 1 133 ? 14.233 -1.361 -22.194 1.00 96.56 133 SER A C 1
ATOM 936 O O . SER A 1 133 ? 13.713 -0.278 -22.475 1.00 96.56 133 SER A O 1
ATOM 938 N N . LYS A 1 134 ? 14.253 -1.852 -20.961 1.00 97.44 134 LYS A N 1
ATOM 939 C CA . LYS A 1 134 ? 13.744 -1.195 -19.763 1.00 97.44 134 LYS A CA 1
ATOM 940 C C . LYS A 1 134 ? 14.926 -1.005 -18.824 1.00 97.44 134 LYS A C 1
ATOM 942 O O . LYS A 1 134 ? 15.587 -1.988 -18.498 1.00 97.44 134 LYS A O 1
ATOM 947 N N . ALA A 1 135 ? 15.202 0.228 -18.413 1.00 98.25 135 ALA A N 1
ATOM 948 C CA . ALA A 1 135 ? 16.150 0.528 -17.345 1.00 98.25 135 ALA A CA 1
ATOM 949 C C . ALA A 1 135 ? 15.379 0.573 -16.024 1.00 98.25 135 ALA A C 1
ATOM 951 O O . ALA A 1 135 ? 14.502 1.415 -15.861 1.00 98.25 135 ALA A O 1
ATOM 952 N N . ILE A 1 136 ? 15.669 -0.354 -15.115 1.00 98.56 136 ILE A N 1
ATOM 953 C CA . ILE A 1 136 ? 14.933 -0.556 -13.865 1.00 98.56 136 ILE A CA 1
ATOM 954 C C . ILE A 1 136 ? 15.812 -0.137 -12.696 1.00 98.56 136 ILE A C 1
ATOM 956 O O . ILE A 1 136 ? 16.964 -0.560 -12.622 1.00 98.56 136 ILE A O 1
ATOM 960 N N . THR A 1 137 ? 15.240 0.620 -11.765 1.00 98.56 137 THR A N 1
ATOM 961 C CA . THR A 1 137 ? 15.824 0.949 -10.463 1.00 98.56 137 THR A CA 1
ATOM 962 C C . THR A 1 137 ? 14.785 0.707 -9.374 1.00 98.56 137 THR A C 1
ATOM 964 O O . THR A 1 137 ? 13.651 1.155 -9.514 1.00 98.56 137 THR A O 1
ATOM 967 N N . TYR A 1 138 ? 15.141 -0.005 -8.306 1.00 98.25 138 TYR A N 1
ATOM 968 C CA . TYR A 1 138 ? 14.260 -0.218 -7.148 1.00 98.25 138 TYR A CA 1
ATOM 969 C C . TYR A 1 138 ? 15.059 -0.586 -5.897 1.00 98.25 138 TYR A C 1
ATOM 971 O O . TYR A 1 138 ? 16.194 -1.049 -6.011 1.00 98.25 138 TYR A O 1
ATOM 979 N N . THR A 1 139 ? 14.478 -0.427 -4.708 1.00 97.81 139 THR A N 1
ATOM 980 C CA . THR A 1 139 ? 15.068 -0.938 -3.461 1.00 97.81 139 THR A CA 1
ATOM 981 C C . THR A 1 139 ? 14.511 -2.333 -3.178 1.00 97.81 139 THR A C 1
ATOM 983 O O . THR A 1 139 ? 13.306 -2.452 -2.935 1.00 97.81 139 THR A O 1
ATOM 986 N N . PRO A 1 140 ? 15.335 -3.400 -3.184 1.00 96.88 140 PRO A N 1
ATOM 987 C CA . PRO A 1 140 ? 14.861 -4.734 -2.837 1.00 96.88 140 PRO A CA 1
ATOM 988 C C . PRO A 1 140 ? 14.313 -4.769 -1.410 1.00 96.88 140 PRO A C 1
ATOM 990 O O . PRO A 1 140 ? 14.895 -4.153 -0.518 1.00 96.88 140 PRO A O 1
ATOM 993 N N . ALA A 1 141 ? 13.224 -5.494 -1.176 1.00 94.81 141 ALA A N 1
ATOM 994 C CA . ALA A 1 141 ? 12.656 -5.669 0.155 1.00 94.81 141 ALA A CA 1
ATOM 995 C C . ALA A 1 141 ? 12.136 -7.091 0.370 1.00 94.81 141 ALA A C 1
ATOM 997 O O . ALA A 1 141 ? 11.522 -7.683 -0.515 1.00 94.81 141 ALA A O 1
ATOM 998 N N . ALA A 1 142 ? 12.353 -7.618 1.574 1.00 92.12 142 ALA A N 1
ATOM 999 C CA . ALA A 1 142 ? 11.765 -8.877 2.017 1.00 92.12 142 ALA A CA 1
ATOM 1000 C C . ALA A 1 142 ? 10.540 -8.597 2.891 1.00 92.12 142 ALA A C 1
ATOM 1002 O O . ALA A 1 142 ? 10.606 -7.768 3.796 1.00 92.12 142 ALA A O 1
ATOM 1003 N N . GLN A 1 143 ? 9.434 -9.299 2.647 1.00 86.38 143 GLN A N 1
ATOM 1004 C CA . GLN A 1 143 ? 8.232 -9.192 3.472 1.00 86.38 143 GLN A CA 1
ATOM 1005 C C . GLN A 1 143 ? 8.318 -10.165 4.644 1.00 86.38 143 GLN A C 1
ATOM 1007 O O . GLN A 1 143 ? 8.337 -11.381 4.454 1.00 86.38 143 GLN A O 1
ATOM 1012 N N . LEU A 1 144 ? 8.377 -9.627 5.861 1.00 83.38 144 LEU A N 1
ATOM 1013 C CA . LEU A 1 144 ? 8.368 -10.414 7.090 1.00 83.38 144 LEU A CA 1
ATOM 1014 C C . LEU A 1 144 ? 7.085 -10.150 7.863 1.00 83.38 144 LEU A C 1
ATOM 1016 O O . LEU A 1 144 ? 6.710 -9.004 8.094 1.00 83.38 144 LEU A O 1
ATOM 1020 N N . GLN A 1 145 ? 6.449 -11.217 8.332 1.00 81.25 145 GLN A N 1
ATOM 1021 C CA . GLN A 1 145 ? 5.364 -11.090 9.292 1.00 81.25 145 GLN A CA 1
ATOM 1022 C C . GLN A 1 145 ? 5.941 -10.762 10.666 1.00 81.25 145 GLN A C 1
ATOM 1024 O O . GLN A 1 145 ? 6.767 -11.505 11.203 1.00 81.25 145 GLN A O 1
ATOM 1029 N N . ARG A 1 146 ? 5.508 -9.640 11.239 1.00 77.88 146 ARG A N 1
ATOM 1030 C CA . ARG A 1 146 ? 5.840 -9.253 12.612 1.00 77.88 146 ARG A CA 1
ATOM 1031 C C . ARG A 1 146 ? 4.580 -8.938 13.400 1.00 77.88 146 ARG A C 1
ATOM 1033 O O . ARG A 1 146 ? 3.557 -8.551 12.835 1.00 77.88 146 ARG A O 1
ATOM 1040 N N . ALA A 1 147 ? 4.685 -9.088 14.719 1.00 81.69 147 ALA A N 1
ATOM 1041 C CA . ALA A 1 147 ? 3.704 -8.518 15.627 1.00 81.69 147 ALA A CA 1
ATOM 1042 C C . ALA A 1 147 ? 3.718 -6.987 15.454 1.00 81.69 147 ALA A C 1
ATOM 1044 O O . ALA A 1 147 ? 4.796 -6.388 15.557 1.00 81.69 147 ALA A O 1
ATOM 1045 N N . PRO A 1 148 ? 2.573 -6.357 15.143 1.00 81.56 148 PRO A N 1
ATOM 1046 C CA . PRO A 1 148 ? 2.500 -4.915 14.987 1.00 81.56 148 PRO A CA 1
ATOM 1047 C C . PRO A 1 148 ? 2.628 -4.221 16.345 1.00 81.56 148 PRO A C 1
ATOM 1049 O O . PRO A 1 148 ? 2.347 -4.800 17.396 1.00 81.56 148 PRO A O 1
ATOM 1052 N N . GLN A 1 149 ? 3.012 -2.948 16.317 1.00 85.94 149 GLN A N 1
ATOM 1053 C CA . GLN A 1 149 ? 2.812 -2.061 17.457 1.00 85.94 149 GLN A CA 1
ATOM 1054 C C . GLN A 1 149 ? 1.393 -1.499 17.382 1.00 85.94 149 GLN A C 1
ATOM 1056 O O . GLN A 1 149 ? 0.986 -0.986 16.341 1.00 85.94 149 GLN A O 1
ATOM 1061 N N . SER A 1 150 ? 0.642 -1.610 18.473 1.00 86.94 150 SER A N 1
ATOM 1062 C CA . SER A 1 150 ? -0.730 -1.115 18.565 1.00 86.94 150 SER A CA 1
ATOM 1063 C C . SER A 1 150 ? -0.821 0.073 19.514 1.00 86.94 150 SER A C 1
ATOM 1065 O O . SER A 1 150 ? -0.205 0.077 20.580 1.00 86.94 150 SER A O 1
ATOM 1067 N N . ALA A 1 151 ? -1.656 1.036 19.150 1.00 87.00 151 ALA A N 1
ATOM 1068 C CA . ALA A 1 151 ? -2.154 2.079 20.031 1.00 87.00 151 ALA A CA 1
ATOM 1069 C C . ALA A 1 151 ? -3.677 2.132 19.886 1.00 87.00 151 ALA A C 1
ATOM 1071 O O . ALA A 1 151 ? -4.210 1.801 18.825 1.00 87.00 151 ALA A O 1
ATOM 1072 N N . GLU A 1 152 ? -4.371 2.542 20.941 1.00 89.50 152 GLU A N 1
ATOM 1073 C CA . GLU A 1 152 ? -5.825 2.670 20.937 1.00 89.50 152 GLU A CA 1
ATOM 1074 C C . GLU A 1 152 ? -6.253 4.091 21.296 1.00 89.50 152 GLU A C 1
ATOM 1076 O O . GLU A 1 152 ? -5.575 4.805 22.035 1.00 89.50 152 GLU A O 1
ATOM 1081 N N . ILE A 1 153 ? -7.404 4.491 20.760 1.00 89.81 153 ILE A N 1
ATOM 1082 C CA . ILE A 1 153 ? -8.091 5.727 21.121 1.00 89.81 153 ILE A CA 1
ATOM 1083 C C . ILE A 1 153 ? -9.484 5.319 21.584 1.00 89.81 153 ILE A C 1
ATOM 1085 O O . ILE A 1 153 ? -10.288 4.824 20.793 1.00 89.81 153 ILE A O 1
ATOM 1089 N N . ALA A 1 154 ? -9.772 5.520 22.869 1.00 91.56 154 ALA A N 1
ATOM 1090 C CA . ALA A 1 154 ? -11.094 5.244 23.411 1.00 91.56 154 ALA A CA 1
ATOM 1091 C C . ALA A 1 154 ? -12.124 6.237 22.845 1.00 91.56 154 ALA A C 1
ATOM 1093 O O . ALA A 1 154 ? -11.987 7.457 22.990 1.00 91.56 154 ALA A O 1
ATOM 1094 N N . VAL A 1 155 ? -13.177 5.706 22.220 1.00 91.50 155 VAL A N 1
ATOM 1095 C CA . VAL A 1 155 ? -14.296 6.496 21.693 1.00 91.50 155 VAL A CA 1
ATOM 1096 C C . VAL A 1 155 ? -15.458 6.442 22.682 1.00 91.50 155 VAL A C 1
ATOM 1098 O O . VAL A 1 155 ? -16.079 5.397 22.865 1.00 91.50 155 VAL A O 1
ATOM 1101 N N . THR A 1 156 ? -15.758 7.574 23.316 1.00 92.81 156 THR A N 1
ATOM 1102 C CA . THR A 1 156 ? -16.892 7.758 24.233 1.00 92.81 156 THR A CA 1
ATOM 1103 C C . THR A 1 156 ? -18.004 8.558 23.543 1.00 92.81 156 THR A C 1
ATOM 1105 O O . THR A 1 156 ? -17.773 9.142 22.477 1.00 92.81 156 THR A O 1
ATOM 1108 N N . PRO A 1 157 ? -19.226 8.632 24.107 1.00 91.31 157 PRO A N 1
ATOM 1109 C CA . PRO A 1 157 ? -20.271 9.514 23.583 1.00 91.31 157 PRO A CA 1
ATOM 1110 C C . PRO A 1 157 ? -19.825 10.978 23.435 1.00 91.31 157 PRO A C 1
ATOM 1112 O O . PRO A 1 157 ? -20.302 11.666 22.533 1.00 91.31 157 PRO A O 1
ATOM 1115 N N . GLU A 1 158 ? -18.895 11.425 24.280 1.00 93.88 158 GLU A N 1
ATOM 1116 C CA . GLU A 1 158 ? -18.329 12.775 24.296 1.00 93.88 158 GLU A CA 1
ATOM 1117 C C . GLU A 1 158 ? -17.172 12.951 23.299 1.00 93.88 158 GLU A C 1
ATOM 1119 O O . GLU A 1 158 ? -16.990 14.051 22.784 1.00 93.88 158 GLU A O 1
ATOM 1124 N N . SER A 1 159 ? -16.397 11.895 23.011 1.00 90.50 159 SER A N 1
ATOM 1125 C CA . SER A 1 159 ? -15.234 11.949 22.105 1.00 90.50 159 SER A CA 1
ATOM 1126 C C . SER A 1 159 ? -15.497 11.410 20.693 1.00 90.50 159 SER A C 1
ATOM 1128 O O . SER A 1 159 ? -14.595 11.424 19.848 1.00 90.50 159 SER A O 1
ATOM 1130 N N . ARG A 1 160 ? -16.716 10.931 20.400 1.00 91.19 160 ARG A N 1
ATOM 1131 C CA . ARG A 1 160 ? -17.085 10.467 19.054 1.00 91.19 160 ARG A CA 1
ATOM 1132 C C . ARG A 1 160 ? -17.012 11.614 18.047 1.00 91.19 160 ARG A C 1
ATOM 1134 O O . ARG A 1 160 ? -17.639 12.658 18.215 1.00 91.19 160 ARG A O 1
ATOM 1141 N N . SER A 1 161 ? -16.267 11.395 16.975 1.00 91.00 161 SER A N 1
ATOM 1142 C CA . SER A 1 161 ? -16.041 12.375 15.916 1.00 91.00 161 SER A CA 1
ATOM 1143 C C . SER A 1 161 ? -16.027 11.680 14.558 1.00 91.00 161 SER A C 1
ATOM 1145 O O . SER A 1 161 ? -15.809 10.474 14.469 1.00 91.00 161 SER A O 1
ATOM 1147 N N . GLN A 1 162 ? -16.259 12.445 13.490 1.00 89.38 162 GLN A N 1
ATOM 1148 C CA . GLN A 1 162 ? -16.046 11.969 12.117 1.00 89.38 162 GLN A CA 1
ATOM 1149 C C . GLN A 1 162 ? -14.567 12.018 11.712 1.00 89.38 162 GLN A C 1
ATOM 1151 O O . GLN A 1 162 ? -14.168 11.330 10.777 1.00 89.38 162 GLN A O 1
ATOM 1156 N N . SER A 1 163 ? -13.757 12.803 12.427 1.00 91.31 163 SER A N 1
ATOM 1157 C CA . SER A 1 163 ? -12.338 12.999 12.136 1.00 91.31 163 SER A CA 1
ATOM 1158 C C . SER A 1 163 ? -11.504 12.839 13.399 1.00 91.31 163 SER A C 1
ATOM 1160 O O . SER A 1 163 ? -11.835 13.405 14.444 1.00 91.31 163 SER A O 1
ATOM 1162 N N . TYR A 1 164 ? -10.395 12.116 13.266 1.00 90.81 164 TYR A N 1
ATOM 1163 C CA . TYR A 1 164 ? -9.383 11.927 14.299 1.00 90.81 164 TYR A CA 1
ATOM 1164 C C . TYR A 1 164 ? -8.031 12.381 13.752 1.00 90.81 164 TYR A C 1
ATOM 1166 O O . TYR A 1 164 ? -7.683 12.071 12.615 1.00 90.81 164 TYR A O 1
ATOM 1174 N N . VAL A 1 165 ? -7.283 13.128 14.561 1.00 91.19 165 VAL A N 1
ATOM 1175 C CA . VAL A 1 165 ? -5.936 13.604 14.234 1.00 91.19 165 VAL A CA 1
ATOM 1176 C C . VAL A 1 165 ? -5.023 13.244 15.396 1.00 91.19 165 VAL A C 1
ATOM 1178 O O . VAL A 1 165 ? -5.395 13.415 16.556 1.00 91.19 165 VAL A O 1
ATOM 1181 N N . GLY A 1 166 ? -3.834 12.744 15.087 1.00 88.44 166 GLY A N 1
ATOM 1182 C CA . GLY A 1 166 ? -2.847 12.356 16.082 1.00 88.44 166 GLY A CA 1
ATOM 1183 C C . GLY A 1 166 ? -1.501 12.057 15.441 1.00 88.44 166 GLY A C 1
ATOM 1184 O O . GLY A 1 166 ? -1.353 12.128 14.222 1.00 88.44 166 GLY A O 1
ATOM 1185 N N . SER A 1 167 ? -0.528 11.717 16.280 1.00 88.00 167 SER A N 1
ATOM 1186 C CA . SER A 1 167 ? 0.812 11.335 15.841 1.00 88.00 167 SER A CA 1
ATOM 1187 C C . SER A 1 167 ? 0.994 9.830 15.972 1.00 88.00 167 SER A C 1
ATOM 1189 O O . SER A 1 167 ? 0.652 9.252 17.004 1.00 88.00 167 SER A O 1
ATOM 1191 N N . VAL A 1 168 ? 1.584 9.208 14.954 1.00 85.88 168 VAL A N 1
ATOM 1192 C CA . VAL A 1 168 ? 1.977 7.796 14.985 1.00 85.88 168 VAL A CA 1
ATOM 1193 C C . VAL A 1 168 ? 3.485 7.729 15.191 1.00 85.88 168 VAL A C 1
ATOM 1195 O O . VAL A 1 168 ? 4.247 8.279 14.398 1.00 85.88 168 VAL A O 1
ATOM 1198 N N . ASN A 1 169 ? 3.917 7.101 16.285 1.00 86.00 169 ASN A N 1
ATOM 1199 C CA . ASN A 1 169 ? 5.329 6.941 16.613 1.00 86.00 169 ASN A CA 1
ATOM 1200 C C . ASN A 1 169 ? 5.615 5.487 17.030 1.00 86.00 169 ASN A C 1
ATOM 1202 O O . ASN A 1 169 ? 4.972 5.011 17.970 1.00 86.00 169 ASN A O 1
ATOM 1206 N N . PRO A 1 170 ? 6.582 4.794 16.400 1.00 87.50 170 PRO A N 1
ATOM 1207 C CA . PRO A 1 170 ? 7.452 5.261 15.312 1.00 87.50 170 PRO A CA 1
ATOM 1208 C C . PRO A 1 170 ? 6.691 5.543 14.008 1.00 87.50 170 PRO A C 1
ATOM 1210 O O . PRO A 1 170 ? 5.573 5.063 13.827 1.00 87.50 170 PRO A O 1
ATOM 1213 N N . VAL A 1 171 ? 7.301 6.325 13.110 1.00 88.56 171 VAL A N 1
ATOM 1214 C CA . VAL A 1 171 ? 6.746 6.562 11.769 1.00 88.56 171 VAL A CA 1
ATOM 1215 C C . VAL A 1 171 ? 6.586 5.208 11.069 1.00 88.56 171 VAL A C 1
ATOM 1217 O O . VAL A 1 171 ? 7.575 4.471 10.969 1.00 88.56 171 VAL A O 1
ATOM 1220 N N . PRO A 1 172 ? 5.376 4.852 10.607 1.00 88.38 172 PRO A N 1
ATOM 1221 C CA . PRO A 1 172 ? 5.154 3.586 9.928 1.00 88.38 172 PRO A CA 1
ATOM 1222 C C . PRO A 1 172 ? 5.999 3.475 8.664 1.00 88.38 172 PRO A C 1
ATOM 1224 O O . PRO A 1 172 ? 6.188 4.449 7.933 1.00 88.38 172 PRO A O 1
ATOM 1227 N N . GLN A 1 173 ? 6.477 2.267 8.375 1.00 88.44 173 GLN A N 1
ATOM 1228 C CA . GLN A 1 173 ? 7.046 1.999 7.061 1.00 88.44 173 GLN A CA 1
ATOM 1229 C C . GLN A 1 173 ? 5.926 1.983 6.006 1.00 88.44 173 GLN A C 1
ATOM 1231 O O . GLN A 1 173 ? 4.784 1.645 6.339 1.00 88.44 173 GLN A O 1
ATOM 1236 N N . PRO A 1 174 ? 6.237 2.286 4.736 1.00 88.50 174 PRO A N 1
ATOM 1237 C CA . PRO A 1 174 ? 5.272 2.188 3.650 1.00 88.50 174 PRO A CA 1
ATOM 1238 C C . PRO A 1 174 ? 4.537 0.841 3.631 1.00 88.50 174 PRO A C 1
ATOM 1240 O O . PRO A 1 174 ? 5.164 -0.217 3.677 1.00 88.50 174 PRO A O 1
ATOM 1243 N N . ALA A 1 175 ? 3.214 0.909 3.523 1.00 88.06 175 ALA A N 1
ATOM 1244 C CA . ALA A 1 175 ? 2.253 -0.185 3.438 1.00 88.06 175 ALA A CA 1
ATOM 1245 C C . ALA A 1 175 ? 2.086 -1.005 4.728 1.00 88.06 175 ALA A C 1
ATOM 1247 O O . ALA A 1 175 ? 1.678 -2.165 4.676 1.00 88.06 175 ALA A O 1
ATOM 1248 N N . THR A 1 176 ? 2.398 -0.420 5.892 1.00 88.38 176 THR A N 1
ATOM 1249 C CA . THR A 1 176 ? 2.346 -1.142 7.182 1.00 88.38 176 THR A CA 1
ATOM 1250 C C . THR A 1 176 ? 1.347 -0.599 8.193 1.00 88.38 176 THR A C 1
ATOM 1252 O O . THR A 1 176 ? 0.980 -1.323 9.120 1.00 88.38 176 THR A O 1
ATOM 1255 N N . LEU A 1 177 ? 0.883 0.645 8.037 1.00 90.50 177 LEU A N 1
ATOM 1256 C CA . LEU A 1 177 ? -0.103 1.214 8.952 1.00 90.50 177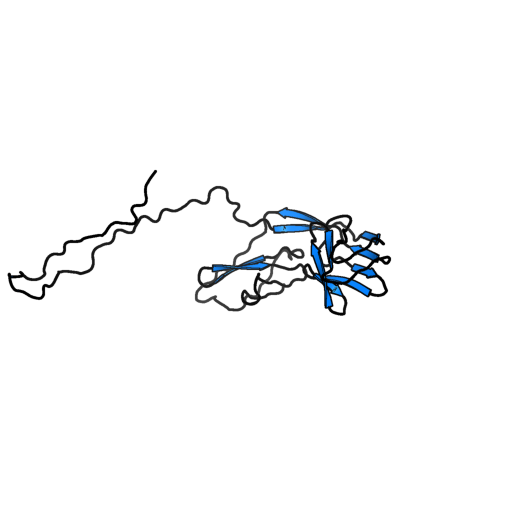 LEU A CA 1
ATOM 1257 C C . LEU A 1 177 ? -1.500 0.682 8.621 1.00 90.50 177 LEU A C 1
ATOM 1259 O O . LEU A 1 177 ? -1.934 0.702 7.471 1.00 90.50 177 LEU A O 1
ATOM 1263 N N . ALA A 1 178 ? -2.230 0.263 9.650 1.00 90.75 178 ALA A N 1
ATOM 1264 C CA . ALA A 1 178 ? -3.653 -0.016 9.553 1.00 90.75 178 ALA A CA 1
ATOM 1265 C C . ALA A 1 178 ? -4.394 0.613 10.735 1.00 90.75 178 ALA A C 1
ATOM 1267 O O . ALA A 1 178 ? -3.932 0.549 11.873 1.00 90.75 178 ALA A O 1
ATOM 1268 N N . ILE A 1 179 ? -5.559 1.195 10.464 1.00 91.44 179 ILE A N 1
ATOM 1269 C CA . ILE A 1 179 ? -6.468 1.736 11.474 1.00 91.44 179 ILE A CA 1
ATOM 1270 C C . ILE A 1 179 ? -7.732 0.892 11.457 1.00 91.44 179 ILE A C 1
ATOM 1272 O O . ILE A 1 179 ? -8.432 0.838 10.448 1.00 91.44 179 ILE A O 1
ATOM 1276 N N . SER A 1 180 ? -8.025 0.245 12.581 1.00 91.56 180 SER A N 1
ATOM 1277 C CA . SER A 1 180 ? -9.268 -0.501 12.775 1.00 91.56 180 SER A CA 1
ATOM 1278 C C . SER A 1 180 ? -10.223 0.316 13.636 1.00 91.56 180 SER A C 1
ATOM 1280 O O . SER A 1 180 ? -9.828 0.800 14.695 1.00 91.56 180 SER A O 1
ATOM 1282 N N . TYR A 1 181 ? -11.473 0.465 13.206 1.00 91.56 181 TYR A N 1
ATOM 1283 C CA . TYR A 1 181 ? -12.498 1.177 13.970 1.00 91.56 181 TYR A CA 1
ATOM 1284 C C . TYR A 1 181 ? -13.850 0.466 13.875 1.00 91.56 181 TYR A C 1
ATOM 1286 O O . TYR A 1 181 ? -14.132 -0.246 12.909 1.00 91.56 181 TYR A O 1
ATOM 1294 N N . MET A 1 182 ? -14.694 0.646 14.892 1.00 89.31 182 MET A N 1
ATOM 1295 C CA . MET A 1 182 ? -16.037 0.072 14.925 1.00 89.31 182 MET A CA 1
ATOM 1296 C C . MET A 1 182 ? -17.087 1.149 14.661 1.00 89.31 182 MET A C 1
ATOM 1298 O O . MET A 1 182 ? -17.094 2.194 15.308 1.00 89.31 182 MET A O 1
ATOM 1302 N N . ALA A 1 183 ? -18.023 0.864 13.758 1.00 87.12 183 ALA A N 1
ATOM 1303 C CA . ALA A 1 183 ? -19.211 1.680 13.546 1.00 87.12 183 ALA A CA 1
ATOM 1304 C C . ALA A 1 183 ? -20.441 0.784 13.375 1.00 87.12 183 ALA A C 1
ATOM 1306 O O . ALA A 1 183 ? -20.412 -0.189 12.621 1.00 87.12 183 ALA A O 1
ATOM 1307 N N . GLN A 1 184 ? -21.531 1.106 14.081 1.00 86.69 184 GLN A N 1
ATOM 1308 C CA . GLN A 1 184 ? -22.797 0.359 14.020 1.00 86.69 184 GLN A CA 1
ATOM 1309 C C . GLN A 1 184 ? -22.629 -1.157 14.265 1.00 86.69 184 GLN A C 1
ATOM 1311 O O . GLN A 1 184 ? -23.278 -1.978 13.621 1.00 86.69 184 GLN A O 1
ATOM 1316 N N . GLY A 1 185 ? -21.715 -1.534 15.167 1.00 87.25 185 GLY A N 1
ATOM 1317 C CA . GLY A 1 185 ? -21.431 -2.935 15.501 1.00 87.25 185 GLY A CA 1
ATOM 1318 C C . GLY A 1 185 ? -20.622 -3.706 14.452 1.00 87.25 185 GLY A C 1
ATOM 1319 O O . GLY A 1 185 ? -20.506 -4.923 14.558 1.00 87.25 185 GLY A O 1
ATOM 1320 N N . ARG A 1 186 ? -20.058 -3.031 13.441 1.00 87.50 186 ARG A N 1
ATOM 1321 C CA . ARG A 1 186 ? -19.167 -3.635 12.439 1.00 87.50 186 ARG A CA 1
ATOM 1322 C C . ARG A 1 186 ? -17.773 -3.030 12.517 1.00 87.50 186 ARG A C 1
ATOM 1324 O O . ARG A 1 186 ? -17.636 -1.819 12.680 1.00 87.50 186 ARG A O 1
ATOM 1331 N N . TRP A 1 187 ? -16.760 -3.881 12.389 1.00 90.25 187 TRP A N 1
ATOM 1332 C CA . TRP A 1 187 ? -15.365 -3.470 12.271 1.00 90.25 187 TRP A CA 1
ATOM 1333 C C . TRP A 1 187 ? -15.030 -3.112 10.827 1.00 90.25 187 TRP A C 1
ATOM 1335 O O . TRP A 1 187 ? -15.388 -3.837 9.899 1.00 90.25 187 TRP A O 1
ATOM 1345 N N . TYR A 1 188 ? -14.303 -2.015 10.669 1.00 90.81 188 TYR A N 1
ATOM 1346 C CA . TYR A 1 188 ? -13.749 -1.540 9.411 1.00 90.81 188 TYR A CA 1
ATOM 1347 C C . TYR A 1 188 ? -12.248 -1.337 9.582 1.00 90.81 188 TYR A C 1
ATOM 1349 O O . TYR A 1 188 ? -11.783 -1.010 10.676 1.00 90.81 188 TYR A O 1
ATOM 1357 N N . VAL A 1 189 ? -11.501 -1.527 8.497 1.00 91.94 189 VAL A N 1
ATOM 1358 C CA . VAL A 1 189 ? -10.049 -1.344 8.467 1.00 91.94 189 VAL A CA 1
ATOM 1359 C C . VAL A 1 189 ? -9.697 -0.401 7.328 1.00 91.94 189 VAL A C 1
ATOM 1361 O O . VAL A 1 189 ? -10.135 -0.606 6.196 1.00 91.94 189 VAL A O 1
ATOM 1364 N N . LEU A 1 190 ? -8.903 0.619 7.641 1.00 93.00 190 LEU A N 1
ATOM 1365 C CA . LEU A 1 190 ? -8.207 1.455 6.672 1.00 93.00 190 LEU A CA 1
ATOM 1366 C C . LEU A 1 190 ? -6.743 1.029 6.649 1.00 93.00 190 LEU A C 1
ATOM 1368 O O . LEU A 1 190 ? -6.105 1.005 7.699 1.00 93.00 190 LEU A O 1
ATOM 1372 N N . SER A 1 191 ? -6.211 0.704 5.478 1.00 91.31 191 SER A N 1
ATOM 1373 C CA . SER A 1 191 ? -4.829 0.247 5.313 1.00 91.31 191 SER A CA 1
ATOM 1374 C C . SER A 1 191 ? -4.022 1.240 4.491 1.00 91.31 191 SER A C 1
ATOM 1376 O O . SER A 1 191 ? -4.545 1.851 3.557 1.00 91.31 191 SER A O 1
ATOM 1378 N N . ASP A 1 192 ? -2.750 1.394 4.848 1.00 91.88 192 ASP A N 1
ATOM 1379 C CA . ASP A 1 192 ? -1.785 2.187 4.096 1.00 91.88 192 ASP A CA 1
ATOM 1380 C C . ASP A 1 192 ? -1.440 1.498 2.779 1.00 91.88 192 ASP A C 1
ATOM 1382 O O . ASP A 1 192 ? -1.063 0.327 2.754 1.00 91.88 192 ASP A O 1
ATOM 1386 N N . GLY A 1 193 ? -1.545 2.242 1.682 1.00 85.94 193 GLY A N 1
ATOM 1387 C CA . GLY A 1 193 ? -1.120 1.767 0.370 1.00 85.94 193 GLY A CA 1
ATOM 1388 C C . GLY A 1 193 ? 0.401 1.739 0.180 1.00 85.94 193 GLY A C 1
ATOM 1389 O O . GLY A 1 193 ? 0.883 1.049 -0.711 1.00 85.94 193 GLY A O 1
ATOM 1390 N N . GLY A 1 194 ? 1.166 2.476 0.988 1.00 88.81 194 GLY A N 1
ATOM 1391 C CA . GLY A 1 194 ? 2.610 2.683 0.821 1.00 88.81 194 GLY A CA 1
ATOM 1392 C C . GLY A 1 194 ? 3.002 4.075 0.339 1.00 88.81 194 GLY A C 1
ATOM 1393 O O . GLY A 1 194 ? 4.177 4.335 0.111 1.00 88.81 194 GLY A O 1
ATOM 1394 N N . ASN A 1 195 ? 2.035 4.980 0.210 1.00 88.69 195 ASN A N 1
ATOM 1395 C CA . ASN A 1 195 ? 2.252 6.391 -0.116 1.00 88.69 195 ASN A CA 1
ATOM 1396 C C . ASN A 1 195 ? 1.705 7.334 0.971 1.00 88.69 195 ASN A C 1
ATOM 1398 O O . ASN A 1 195 ? 1.493 8.516 0.706 1.00 88.69 195 ASN A O 1
ATOM 1402 N N . GLY A 1 196 ? 1.404 6.802 2.160 1.00 89.56 196 GLY A N 1
ATOM 1403 C CA . GLY A 1 196 ? 0.805 7.554 3.260 1.00 89.56 196 GLY A CA 1
ATOM 1404 C C . GLY A 1 196 ? -0.720 7.646 3.190 1.00 89.56 196 GLY A C 1
ATOM 1405 O O . GLY A 1 196 ? -1.338 8.088 4.153 1.00 89.56 196 GLY A O 1
ATOM 1406 N N . SER A 1 197 ? -1.367 7.226 2.093 1.00 92.44 197 SER A N 1
ATOM 1407 C CA . SER A 1 197 ? -2.833 7.208 2.013 1.00 92.44 197 SER A CA 1
ATOM 1408 C C . SER A 1 197 ? -3.424 5.962 2.670 1.00 92.44 197 SER A C 1
ATOM 1410 O O . SER A 1 197 ? -3.027 4.836 2.375 1.00 92.44 197 SER A O 1
ATOM 1412 N N . LEU A 1 198 ? -4.422 6.177 3.526 1.00 92.94 198 LEU A N 1
ATOM 1413 C CA . LEU A 1 198 ? -5.180 5.144 4.225 1.00 92.94 198 LEU A CA 1
ATOM 1414 C C . LEU A 1 198 ? -6.544 4.985 3.566 1.00 92.94 198 LEU A C 1
ATOM 1416 O O . LEU A 1 198 ? -7.298 5.957 3.449 1.00 92.94 198 LEU A O 1
ATOM 1420 N N . LYS A 1 199 ? -6.866 3.765 3.133 1.00 92.25 199 LYS A N 1
ATOM 1421 C CA . LYS A 1 199 ? -8.121 3.461 2.434 1.00 92.25 199 LYS A CA 1
ATOM 1422 C C . LYS A 1 199 ? -8.704 2.140 2.908 1.00 92.25 199 LYS A C 1
ATOM 1424 O O . LYS A 1 199 ? -7.968 1.206 3.222 1.00 92.25 199 LYS A O 1
ATOM 1429 N N . GLY A 1 200 ? -10.030 2.074 2.956 1.00 89.94 200 GLY A N 1
ATOM 1430 C CA . GLY A 1 200 ? -10.754 0.829 3.177 1.00 89.94 200 GLY A CA 1
ATOM 1431 C C . GLY A 1 200 ? -11.004 0.072 1.875 1.00 89.94 200 GLY A C 1
ATOM 1432 O O . GLY A 1 200 ? -10.660 0.535 0.788 1.00 89.94 200 GLY A O 1
ATOM 1433 N N . LEU A 1 201 ? -11.650 -1.090 1.998 1.00 84.38 201 LEU A N 1
ATOM 1434 C CA . LEU A 1 201 ? -12.084 -1.898 0.852 1.00 84.38 201 LEU A CA 1
ATOM 1435 C C . LEU A 1 201 ? -13.063 -1.138 -0.061 1.00 84.38 201 LEU A C 1
ATOM 1437 O O . LEU A 1 201 ? -13.069 -1.348 -1.270 1.00 84.38 201 LEU A O 1
ATOM 1441 N N . ASP A 1 202 ? -13.870 -0.256 0.526 1.00 89.00 202 ASP A N 1
ATOM 1442 C CA . ASP A 1 202 ? -14.773 0.648 -0.176 1.00 89.00 202 ASP A CA 1
ATOM 1443 C C . ASP A 1 202 ? -14.508 2.094 0.265 1.00 89.00 202 ASP A C 1
ATOM 1445 O O . ASP A 1 202 ? -14.161 2.351 1.421 1.00 89.00 202 ASP A O 1
ATOM 1449 N N . ALA A 1 203 ? -14.694 3.052 -0.645 1.00 85.56 203 ALA A N 1
ATOM 1450 C CA . ALA A 1 203 ? -14.460 4.468 -0.367 1.00 85.56 203 ALA A CA 1
ATOM 1451 C C . ALA A 1 203 ? -15.374 5.027 0.743 1.00 85.56 203 ALA A C 1
ATOM 1453 O O . ALA A 1 203 ? -15.016 6.001 1.404 1.00 85.56 203 ALA A O 1
ATOM 1454 N N . SER A 1 204 ? -16.533 4.406 0.984 1.00 86.94 204 SER A N 1
ATOM 1455 C CA . SER A 1 204 ? -17.449 4.771 2.070 1.00 86.94 204 SER A CA 1
ATOM 1456 C C . SER A 1 204 ? -16.943 4.390 3.464 1.00 86.94 204 SER A C 1
ATOM 1458 O O . SER A 1 204 ? -17.482 4.882 4.453 1.00 86.94 204 SER A O 1
ATOM 1460 N N . TYR A 1 205 ? -15.900 3.558 3.571 1.00 90.62 205 TYR A N 1
ATOM 1461 C CA . TYR A 1 205 ? -15.316 3.174 4.864 1.00 90.62 205 TYR A CA 1
ATOM 1462 C C . TYR A 1 205 ? -14.426 4.287 5.435 1.00 90.62 205 TYR A C 1
ATOM 1464 O O . TYR A 1 205 ? -13.890 4.169 6.528 1.00 90.62 205 TYR A O 1
ATOM 1472 N N . GLY A 1 206 ? -14.268 5.391 4.710 1.00 90.31 206 GLY A N 1
ATOM 1473 C CA . GLY A 1 206 ? -13.449 6.515 5.122 1.00 90.31 206 GLY A CA 1
ATOM 1474 C C . GLY A 1 206 ? -12.077 6.510 4.465 1.00 90.31 206 GLY A C 1
ATOM 1475 O O . GLY A 1 206 ? -11.691 5.608 3.718 1.00 90.31 206 GLY A O 1
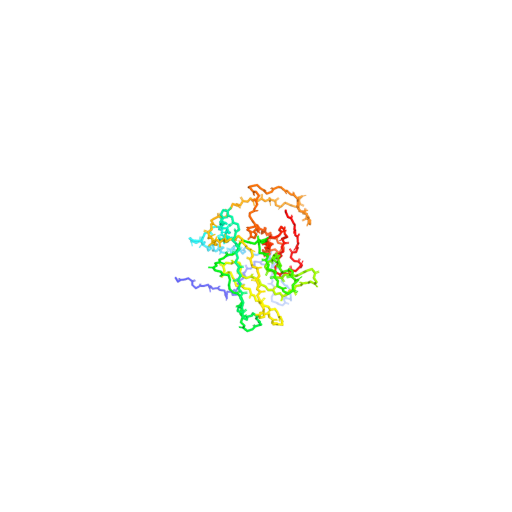ATOM 1476 N N . ALA A 1 207 ? -11.356 7.590 4.727 1.00 92.56 207 ALA A N 1
ATOM 1477 C CA . ALA A 1 207 ? -10.048 7.853 4.166 1.00 92.56 207 ALA A CA 1
ATOM 1478 C C . ALA A 1 207 ? -9.188 8.564 5.206 1.00 92.56 207 ALA A C 1
ATOM 1480 O O . ALA A 1 207 ? -9.698 9.247 6.095 1.00 92.56 207 ALA A O 1
ATOM 1481 N N . GLY A 1 208 ? -7.879 8.427 5.061 1.00 92.75 208 GLY A N 1
ATOM 1482 C CA . GLY A 1 208 ? -6.917 9.139 5.883 1.00 92.75 208 GLY A CA 1
ATOM 1483 C C . GLY A 1 208 ? -5.594 9.320 5.163 1.00 92.75 208 GLY A C 1
ATOM 1484 O O . GLY A 1 208 ? -5.365 8.769 4.084 1.00 92.75 208 GLY A O 1
ATOM 1485 N N . THR A 1 209 ? -4.726 10.097 5.788 1.00 92.44 209 THR A N 1
ATOM 1486 C CA . THR A 1 209 ? -3.334 10.274 5.385 1.00 92.44 209 THR A CA 1
ATOM 1487 C C . THR A 1 209 ? -2.472 10.355 6.637 1.00 92.44 209 THR A C 1
ATOM 1489 O O . THR A 1 209 ? -2.966 10.830 7.663 1.00 92.44 209 THR A O 1
ATOM 1492 N N . PHE A 1 210 ? -1.210 9.947 6.559 1.00 87.06 210 PHE A N 1
ATOM 1493 C CA . PHE A 1 210 ? -0.221 10.149 7.619 1.00 87.06 210 PHE A CA 1
ATOM 1494 C C . PHE A 1 210 ? 1.134 10.570 7.048 1.00 87.06 210 PHE A C 1
ATOM 1496 O O . PHE A 1 210 ? 1.343 10.375 5.828 1.00 87.06 210 PHE A O 1
#

pLDDT: mean 85.89, std 13.69, range [38.5, 98.56]

Radius of gyration: 30.13 Å; chains: 1; bounding box: 90×47×66 Å

Sequence (210 aa):
DTVVADAGTYVGVVPLTQAANVGDFTIKGASIYTQLVPSAQTETPISFVPPYAAAGLPVPGAAPVSYTASHAWNTSIKFNLPGGCLPGSLSIVTDGVTIFDDAGLLKTASGTLGTIDYANGILSLNSGSMSNSKAITYTPAAQLQRAPQSAEIAVTPESRSQSYVGSVNPVPQPATLAISYMAQGRWYVLSDGGNGSLKGLDASYGAGTF

Secondary structure (DSSP, 8-state):
-----TT--------BSS---TT-S---BS-S----PPPP-------S--SSPPEEEEEE-SS-EEEEE-S-EESSS-EE-SS-B-TT--EEEETTEEEEEETTEEEETTEEEEEEETTTTEEEESS-EE-S-EEEEE-BEEEEEEPPP-------TTT--S------SSPPPTT--EEEEEETTEEEEEEE-SSSEEE-SSGGG-EEE-